Protein AF-A0A524LHN8-F1 (afdb_monomer_lite)

pLDDT: mean 92.14, std 11.68, range [37.38, 98.88]

Radius of gyration: 28.84 Å; chains: 1; bounding box: 60×38×80 Å

Foldseek 3Di:
DFFEEADADDPVVQQVVFDDPLFPDKDKDWDFAALDDPRFGFFKKAKDAPGVQLSVQLVVLFVCLCVPLVWPGKYKYAHHGIHGGGGTGMMIMTTHNDDVSNVVSNVSSVVSSVVGRGMWMWTDTVPGIDTDDPDDDPPDPPPDADDLPPFDWWKKKWKKKWKKFAALVLLVCQVVQVAPLGNQQVQLQVQLLVQLQCLCVVPVRDDNFPWPDWDWDWDGDRGMIMIMIMTIGGGSDHSHSSRLRSNVRSLVSSCVRRQVVQQDPVSDRPTTDMDDTDIPDIDTGHDD

Structure (mmCIF, N/CA/C/O backbone):
data_AF-A0A524LHN8-F1
#
_entry.id   AF-A0A524LHN8-F1
#
loop_
_atom_site.group_PDB
_atom_site.id
_atom_site.type_symbol
_atom_site.label_atom_id
_atom_site.label_alt_id
_atom_site.label_comp_id
_atom_site.label_asym_id
_atom_site.label_entity_id
_atom_site.label_seq_id
_atom_site.pdbx_PDB_ins_code
_atom_site.Cartn_x
_atom_site.Cartn_y
_atom_site.Cartn_z
_atom_site.occupancy
_atom_site.B_iso_or_equiv
_atom_site.auth_seq_id
_atom_site.auth_comp_id
_atom_site.auth_asym_id
_atom_site.auth_atom_id
_atom_site.pdbx_PDB_model_num
ATOM 1 N N . MET A 1 1 ? 20.452 5.612 -35.425 1.00 89.19 1 MET A N 1
ATOM 2 C CA . MET A 1 1 ? 20.415 7.061 -35.087 1.00 89.19 1 MET A CA 1
ATOM 3 C C . MET A 1 1 ? 19.478 7.251 -33.903 1.00 89.19 1 MET A C 1
ATOM 5 O O . MET A 1 1 ? 18.367 6.758 -34.002 1.00 89.19 1 MET A O 1
ATOM 9 N N . ILE A 1 2 ? 19.913 7.842 -32.785 1.00 97.06 2 ILE A N 1
ATOM 10 C CA . ILE A 1 2 ? 19.102 7.955 -31.554 1.00 97.06 2 ILE A CA 1
ATOM 11 C C . ILE A 1 2 ? 19.143 9.396 -31.058 1.00 97.06 2 ILE A C 1
ATOM 13 O O . ILE A 1 2 ? 20.219 9.867 -30.696 1.00 97.06 2 ILE A O 1
ATOM 17 N N . GLU A 1 3 ? 18.006 10.092 -31.081 1.00 95.44 3 GLU A N 1
ATOM 18 C CA . GLU A 1 3 ? 17.952 11.530 -30.793 1.00 95.44 3 GLU A CA 1
ATOM 19 C C . GLU A 1 3 ? 16.642 11.940 -30.097 1.00 95.44 3 GLU A C 1
ATOM 21 O O . GLU A 1 3 ? 15.575 11.365 -30.331 1.00 95.44 3 GLU A O 1
ATOM 26 N N . VAL A 1 4 ? 16.732 12.979 -29.266 1.00 95.06 4 VAL A N 1
ATOM 27 C CA . VAL A 1 4 ? 15.595 13.746 -28.744 1.00 95.06 4 VAL A CA 1
ATOM 28 C C . VAL A 1 4 ? 15.805 15.195 -29.181 1.00 95.06 4 VAL A C 1
ATOM 30 O O . VAL A 1 4 ? 16.873 15.751 -28.932 1.00 95.06 4 VAL A O 1
ATOM 33 N N . ILE A 1 5 ? 14.849 15.777 -29.908 1.00 95.69 5 ILE A N 1
ATOM 34 C CA . ILE A 1 5 ? 15.021 17.082 -30.576 1.00 95.69 5 ILE A CA 1
ATOM 35 C C . ILE A 1 5 ? 13.776 17.963 -30.447 1.00 95.69 5 ILE A C 1
ATOM 37 O O . ILE A 1 5 ? 12.666 17.459 -30.423 1.00 95.69 5 ILE A O 1
ATOM 41 N N . ALA A 1 6 ? 13.919 19.288 -30.452 1.00 91.44 6 ALA A N 1
ATOM 42 C CA . ALA A 1 6 ? 12.753 20.186 -30.480 1.00 91.44 6 ALA A CA 1
ATOM 43 C C . ALA A 1 6 ? 12.168 20.379 -31.901 1.00 91.44 6 ALA A C 1
ATOM 45 O O . ALA A 1 6 ? 10.962 20.552 -32.095 1.00 91.44 6 ALA A O 1
ATOM 46 N N . GLY A 1 7 ? 13.040 20.367 -32.916 1.00 91.38 7 GLY A N 1
ATOM 47 C CA . GLY A 1 7 ? 12.676 20.575 -34.321 1.00 91.38 7 GLY A CA 1
ATOM 48 C C . GLY A 1 7 ? 12.006 19.362 -34.967 1.00 91.38 7 GLY A C 1
ATOM 49 O O . GLY A 1 7 ? 11.946 18.286 -34.379 1.00 91.38 7 GLY A O 1
ATOM 50 N N . ASP A 1 8 ? 11.492 19.536 -36.184 1.00 93.12 8 ASP A N 1
ATOM 51 C CA . ASP A 1 8 ? 10.987 18.415 -36.984 1.00 93.12 8 ASP A CA 1
ATOM 52 C C . ASP A 1 8 ? 12.135 17.569 -37.566 1.00 93.12 8 ASP A C 1
ATOM 54 O O . ASP A 1 8 ? 13.293 17.996 -37.588 1.00 93.12 8 ASP A O 1
ATOM 58 N N . PHE A 1 9 ? 11.813 16.371 -38.050 1.00 95.06 9 PHE A N 1
ATOM 59 C CA . PHE A 1 9 ? 12.761 15.448 -38.671 1.00 95.06 9 PHE A CA 1
ATOM 60 C C . PHE A 1 9 ? 12.317 15.031 -40.078 1.00 95.06 9 PHE A C 1
ATOM 62 O O . PHE A 1 9 ? 11.132 14.910 -40.383 1.00 95.06 9 PHE A O 1
ATOM 69 N N . SER A 1 10 ? 13.292 14.743 -40.940 1.00 96.38 10 SER A N 1
ATOM 70 C CA . SER A 1 10 ? 13.047 14.177 -42.268 1.00 96.38 10 SER A CA 1
ATOM 71 C C . SER A 1 10 ? 12.918 12.656 -42.184 1.00 96.38 10 SER A C 1
ATOM 73 O O . SER A 1 10 ? 13.847 11.964 -41.762 1.00 96.38 10 SER A O 1
ATOM 75 N N . ILE A 1 11 ? 11.771 12.124 -42.612 1.00 96.56 11 ILE A N 1
ATOM 76 C CA . ILE A 1 11 ? 11.531 10.674 -42.676 1.00 96.56 11 ILE A CA 1
ATOM 77 C C . ILE A 1 11 ? 12.550 10.014 -43.616 1.00 96.56 11 ILE A C 1
ATOM 79 O O . ILE A 1 11 ? 13.141 8.992 -43.262 1.00 96.56 11 ILE A O 1
ATOM 83 N N . ASP A 1 12 ? 12.800 10.623 -44.776 1.00 96.50 12 ASP A N 1
ATOM 84 C CA . ASP A 1 12 ? 13.729 10.096 -45.777 1.00 96.50 12 ASP A CA 1
ATOM 85 C C . ASP A 1 12 ? 15.162 10.023 -45.241 1.00 96.50 12 ASP A C 1
ATOM 87 O O . ASP A 1 12 ? 15.841 9.013 -45.439 1.00 96.50 12 ASP A O 1
ATOM 91 N N . ASP A 1 13 ? 15.605 11.031 -44.483 1.00 96.38 13 ASP A N 1
ATOM 92 C CA . ASP A 1 13 ? 16.946 11.037 -43.888 1.00 96.38 13 ASP A CA 1
ATOM 93 C C . ASP A 1 13 ? 17.100 9.938 -42.834 1.00 96.38 13 ASP A C 1
ATOM 95 O O . ASP A 1 13 ? 18.138 9.272 -42.767 1.00 96.38 13 ASP A O 1
ATOM 99 N N . VAL A 1 14 ? 16.067 9.717 -42.016 1.00 97.12 14 VAL A N 1
ATOM 100 C CA . VAL A 1 14 ? 16.066 8.651 -41.004 1.00 97.12 14 VAL A CA 1
ATOM 101 C C . VAL A 1 14 ? 16.121 7.280 -41.673 1.00 97.12 14 VAL A C 1
ATOM 103 O O . VAL A 1 14 ? 16.904 6.418 -41.259 1.00 97.12 14 VAL A O 1
ATOM 106 N N . VAL A 1 15 ? 15.349 7.071 -42.741 1.00 96.69 15 VAL A N 1
ATOM 107 C CA . VAL A 1 15 ? 15.376 5.825 -43.519 1.00 96.69 15 VAL A CA 1
ATOM 108 C C . VAL A 1 15 ? 16.734 5.623 -44.181 1.00 96.69 15 VAL A C 1
ATOM 110 O O . VAL A 1 15 ? 17.294 4.528 -44.094 1.00 96.69 15 VAL A O 1
ATOM 113 N N . ALA A 1 16 ? 17.293 6.663 -44.802 1.00 96.56 16 ALA A N 1
ATOM 114 C CA . ALA A 1 16 ? 18.597 6.611 -45.452 1.00 96.56 16 ALA A CA 1
ATOM 115 C C . ALA A 1 16 ? 19.717 6.262 -44.461 1.00 96.56 16 ALA A C 1
ATOM 117 O O . ALA A 1 16 ? 20.552 5.410 -44.757 1.00 96.56 16 ALA A O 1
ATOM 118 N N . LYS A 1 17 ? 19.704 6.858 -43.260 1.00 95.69 17 LYS A N 1
ATOM 119 C CA . LYS A 1 17 ? 20.693 6.587 -42.201 1.00 95.69 17 LYS A CA 1
ATOM 120 C C . LYS A 1 17 ? 20.560 5.189 -41.595 1.00 95.69 17 LYS A C 1
ATOM 122 O O . LYS A 1 17 ? 21.570 4.601 -41.201 1.00 95.69 17 LYS A O 1
ATOM 127 N N . THR A 1 18 ? 19.338 4.661 -41.532 1.00 96.44 18 THR A N 1
ATOM 128 C CA . THR A 1 18 ? 19.063 3.312 -41.011 1.00 96.44 18 THR A CA 1
ATOM 129 C C . THR A 1 18 ? 19.464 2.233 -42.015 1.00 96.44 18 THR A C 1
ATOM 131 O O . THR A 1 18 ? 19.984 1.197 -41.624 1.00 96.44 18 THR A O 1
ATOM 134 N N . ARG A 1 19 ? 19.266 2.463 -43.318 1.00 96.94 19 ARG A N 1
ATOM 135 C CA . ARG A 1 19 ? 19.465 1.454 -44.367 1.00 96.94 19 ARG A CA 1
ATOM 136 C C . ARG A 1 19 ? 20.894 0.896 -44.405 1.00 96.94 19 ARG A C 1
ATOM 138 O O . ARG A 1 19 ? 21.866 1.648 -44.468 1.00 96.94 19 ARG A O 1
ATOM 145 N N . LYS A 1 20 ? 20.998 -0.436 -44.467 1.00 96.56 20 LYS A N 1
ATOM 146 C CA . LYS A 1 20 ? 22.232 -1.205 -44.705 1.00 96.56 20 LYS A CA 1
ATOM 147 C C . LYS A 1 20 ? 22.033 -2.202 -45.864 1.00 96.56 20 LYS A C 1
ATOM 149 O O . LYS A 1 20 ? 20.888 -2.599 -46.098 1.00 96.56 20 LYS A O 1
ATOM 154 N N . PRO A 1 21 ? 23.092 -2.592 -46.605 1.00 96.62 21 PRO A N 1
ATOM 155 C CA . PRO A 1 21 ? 22.992 -3.509 -47.751 1.00 96.62 21 PRO A CA 1
ATOM 156 C C . PRO A 1 21 ? 22.324 -4.864 -47.463 1.00 96.62 21 PRO A C 1
ATOM 158 O O . PRO A 1 21 ? 21.677 -5.430 -48.337 1.00 96.62 21 PRO A O 1
ATOM 161 N N . GLU A 1 22 ? 22.468 -5.376 -46.246 1.00 94.88 22 GLU A N 1
ATOM 162 C CA . GLU A 1 22 ? 21.959 -6.669 -45.779 1.00 94.88 22 GLU A CA 1
ATOM 163 C C . GLU A 1 22 ? 20.467 -6.660 -45.394 1.00 94.88 22 GLU A C 1
ATOM 165 O O . GLU A 1 22 ? 19.895 -7.709 -45.095 1.00 94.88 22 GLU A O 1
ATOM 170 N N . MET A 1 23 ? 19.815 -5.492 -45.396 1.00 97.31 23 MET A N 1
ATOM 171 C CA . MET A 1 23 ? 18.407 -5.361 -45.020 1.00 97.31 23 MET A CA 1
ATOM 172 C C . MET A 1 23 ? 17.478 -5.696 -46.191 1.00 97.31 23 MET A C 1
ATOM 174 O O . MET A 1 23 ? 17.493 -5.029 -47.225 1.00 97.31 23 MET A O 1
ATOM 178 N N . GLY A 1 24 ? 16.594 -6.674 -45.995 1.00 95.94 24 GLY A N 1
ATOM 179 C CA . GLY A 1 24 ? 15.493 -6.978 -46.913 1.00 95.94 24 GLY A CA 1
ATOM 180 C C . GLY A 1 24 ? 14.212 -6.195 -46.613 1.00 95.94 24 GLY A C 1
ATOM 181 O O . GLY A 1 24 ? 13.304 -6.168 -47.443 1.00 95.94 24 GLY A O 1
ATOM 182 N N . ALA A 1 25 ? 14.119 -5.551 -45.444 1.00 96.69 25 ALA A N 1
ATOM 183 C CA . ALA A 1 25 ? 12.986 -4.717 -45.058 1.00 96.69 25 ALA A CA 1
ATOM 184 C C . ALA A 1 25 ? 13.398 -3.599 -44.089 1.00 96.69 25 ALA A C 1
ATOM 186 O O . ALA A 1 25 ? 14.276 -3.781 -43.248 1.00 96.69 25 ALA A O 1
ATOM 187 N N . ILE A 1 26 ? 12.706 -2.460 -44.180 1.00 98.25 26 ILE A N 1
ATOM 188 C CA . ILE A 1 26 ? 12.687 -1.415 -43.152 1.00 98.25 26 ILE A CA 1
ATOM 189 C C . ILE A 1 26 ? 11.223 -1.150 -42.814 1.00 98.25 26 ILE A C 1
ATOM 191 O O . ILE A 1 26 ? 10.428 -0.864 -43.710 1.00 98.25 26 ILE A O 1
ATOM 195 N N . VAL A 1 27 ? 10.869 -1.255 -41.537 1.00 98.50 27 VAL A N 1
ATOM 196 C CA . VAL A 1 27 ? 9.538 -0.925 -41.021 1.00 98.50 27 VAL A CA 1
ATOM 197 C C . VAL A 1 27 ? 9.633 0.376 -40.242 1.00 98.50 27 VAL A C 1
ATOM 199 O O . VAL A 1 27 ? 10.546 0.556 -39.436 1.00 98.50 27 VAL A O 1
ATOM 202 N N . ILE A 1 28 ? 8.687 1.277 -40.496 1.00 98.38 28 ILE A N 1
ATOM 203 C CA . ILE A 1 28 ? 8.617 2.582 -39.845 1.00 98.38 28 ILE A CA 1
ATOM 204 C C . ILE A 1 28 ? 7.337 2.656 -39.025 1.00 98.38 28 ILE A C 1
ATOM 206 O O . ILE A 1 28 ? 6.246 2.409 -39.540 1.00 98.38 28 ILE A O 1
ATOM 210 N N . PHE A 1 29 ? 7.477 3.062 -37.769 1.00 98.31 29 PHE A N 1
ATOM 211 C CA . PHE A 1 29 ? 6.387 3.632 -36.995 1.00 98.31 29 PHE A CA 1
ATOM 212 C C . PHE A 1 29 ? 6.549 5.151 -36.975 1.00 98.31 29 PHE A C 1
ATOM 214 O O . PHE A 1 29 ? 7.615 5.655 -36.620 1.00 98.31 29 PHE A O 1
ATOM 221 N N . LEU A 1 30 ? 5.485 5.864 -37.342 1.00 97.75 30 LEU A N 1
ATOM 222 C CA . LEU A 1 30 ? 5.417 7.320 -37.312 1.00 97.75 30 LEU A CA 1
ATOM 223 C C . LEU A 1 30 ? 4.255 7.737 -36.408 1.00 97.75 30 LEU A C 1
ATOM 225 O O . LEU A 1 30 ? 3.095 7.457 -36.712 1.00 97.75 30 LEU A O 1
ATOM 229 N N . GLY A 1 31 ? 4.568 8.381 -35.287 1.00 95.81 31 GLY A N 1
ATOM 230 C CA . GLY A 1 31 ? 3.569 8.965 -34.398 1.00 95.81 31 GLY A CA 1
ATOM 231 C C . GLY A 1 31 ? 3.274 10.405 -34.798 1.00 95.81 31 GLY A C 1
ATOM 232 O O . GLY A 1 31 ? 4.209 11.180 -34.983 1.00 95.81 31 GLY A O 1
ATOM 233 N N . THR A 1 32 ? 1.998 10.774 -34.896 1.00 93.88 32 THR A N 1
ATOM 234 C CA . THR A 1 32 ? 1.550 12.133 -35.238 1.00 93.88 32 THR A CA 1
ATOM 235 C C . THR A 1 32 ? 0.516 12.650 -34.243 1.00 93.88 32 THR A C 1
ATOM 237 O O . THR A 1 32 ? -0.155 11.875 -33.551 1.00 93.88 32 THR A O 1
ATOM 240 N N . VAL A 1 33 ? 0.381 13.973 -34.157 1.00 90.19 33 VAL A N 1
ATOM 241 C CA . VAL A 1 33 ? -0.644 14.604 -33.320 1.00 90.19 33 VAL A CA 1
ATOM 242 C C . VAL A 1 33 ? -2.015 14.461 -33.978 1.00 90.19 33 VAL A C 1
ATOM 244 O O . VAL A 1 33 ? -2.214 14.870 -35.122 1.00 90.19 33 VAL A O 1
ATOM 247 N N . ARG A 1 34 ? -2.988 13.912 -33.246 1.00 86.31 34 ARG A N 1
ATOM 248 C CA . ARG A 1 34 ? -4.387 13.813 -33.692 1.00 86.31 34 ARG A CA 1
ATOM 249 C C . ARG A 1 34 ? -5.175 15.041 -33.244 1.00 86.31 34 ARG A C 1
ATOM 251 O O . ARG A 1 34 ? -4.915 15.582 -32.179 1.00 86.31 34 ARG A O 1
ATOM 258 N N . ASN A 1 35 ? -6.181 15.421 -34.028 1.00 82.56 35 ASN A N 1
ATOM 259 C CA . ASN A 1 35 ? -7.083 16.541 -33.730 1.00 82.56 35 ASN A CA 1
ATOM 260 C C . ASN A 1 35 ? -8.140 16.225 -32.655 1.00 82.56 35 ASN A C 1
ATOM 262 O O . ASN A 1 35 ? -8.899 17.105 -32.260 1.00 82.56 35 ASN A O 1
ATOM 266 N N . THR A 1 36 ? -8.231 14.968 -32.217 1.00 77.88 36 THR A N 1
ATOM 267 C CA . THR A 1 36 ? -9.205 14.508 -31.225 1.00 77.88 36 THR A CA 1
ATOM 268 C C . THR A 1 36 ? -8.557 13.554 -30.226 1.00 77.88 36 THR A C 1
ATOM 270 O O . THR A 1 36 ? -7.788 12.659 -30.591 1.00 77.88 36 THR A O 1
ATOM 273 N N . SER A 1 37 ? -8.892 13.738 -28.950 1.00 72.44 37 SER A N 1
ATOM 274 C CA . SER A 1 37 ? -8.490 12.872 -27.839 1.00 72.44 37 SER A CA 1
ATOM 275 C C . SER A 1 37 ? -9.632 12.815 -26.829 1.00 72.44 37 SER A C 1
ATOM 277 O O . SER A 1 37 ? -10.163 13.849 -26.441 1.00 72.44 37 SER A O 1
ATOM 279 N N . ARG A 1 38 ? -10.063 11.606 -26.444 1.00 65.69 38 ARG A N 1
ATOM 280 C CA . ARG A 1 38 ? -11.113 11.369 -25.427 1.00 65.69 38 ARG A CA 1
ATOM 281 C C . ARG A 1 38 ? -12.419 12.161 -25.623 1.00 65.69 38 ARG A C 1
ATOM 283 O O . ARG A 1 38 ? -13.077 12.529 -24.658 1.00 65.69 38 ARG A O 1
ATOM 290 N N . GLY A 1 39 ? -12.802 12.411 -26.876 1.00 70.00 39 GLY A N 1
ATOM 291 C CA . GLY A 1 39 ? -14.004 13.181 -27.220 1.00 70.00 39 GLY A CA 1
ATOM 292 C C . GLY A 1 39 ? -13.819 14.704 -27.235 1.00 70.00 39 GLY A C 1
ATOM 293 O O . GLY A 1 39 ? -14.752 15.400 -27.619 1.00 70.00 39 GLY A O 1
ATOM 294 N N . ASN A 1 40 ? -12.629 15.209 -26.899 1.00 74.06 40 ASN A N 1
ATOM 295 C CA . ASN A 1 40 ? -12.275 16.627 -26.957 1.00 74.06 40 ASN A CA 1
ATOM 296 C C . ASN A 1 40 ? -11.484 16.954 -28.230 1.00 74.06 40 ASN A C 1
ATOM 298 O O . ASN A 1 40 ? -10.731 16.118 -28.745 1.00 74.06 40 ASN A O 1
ATOM 302 N N . VAL A 1 41 ? -11.631 18.190 -28.710 1.00 80.81 41 VAL A N 1
ATOM 303 C CA . VAL A 1 41 ? -10.789 18.759 -29.767 1.00 80.81 41 VAL A CA 1
ATOM 304 C C . VAL A 1 41 ? -9.448 19.153 -29.150 1.00 80.81 41 VAL A C 1
ATOM 306 O O . VAL A 1 41 ? -9.407 19.905 -28.178 1.00 80.81 41 VAL A O 1
ATOM 309 N N . VAL A 1 42 ? -8.359 18.613 -29.696 1.00 81.38 42 VAL A N 1
ATOM 310 C CA . VAL A 1 42 ? -6.985 18.908 -29.260 1.00 81.38 42 VAL A CA 1
ATOM 311 C C . VAL A 1 42 ? -6.394 19.947 -30.200 1.00 81.38 42 VAL A C 1
ATOM 313 O O . VAL A 1 42 ? -6.418 19.753 -31.413 1.00 81.38 42 VAL A O 1
ATOM 316 N N . GLU A 1 43 ? -5.838 21.024 -29.649 1.00 83.50 43 GLU A N 1
ATOM 317 C CA . GLU A 1 43 ? -5.192 22.087 -30.430 1.00 83.50 43 GLU A CA 1
ATOM 318 C C . GLU A 1 43 ? -3.710 21.789 -30.684 1.00 83.50 43 GLU A C 1
ATOM 320 O O . GLU A 1 43 ? -3.191 22.012 -31.779 1.00 83.50 43 GLU A O 1
ATOM 325 N N . LYS A 1 44 ? -3.016 21.277 -29.663 1.00 85.44 44 LYS A N 1
ATOM 326 C CA . LYS A 1 44 ? -1.589 20.938 -29.700 1.00 85.44 44 LYS A CA 1
ATOM 327 C C . LYS A 1 44 ? -1.217 20.002 -28.554 1.00 85.44 44 LYS A C 1
ATOM 329 O O . LYS A 1 44 ? -1.949 19.877 -27.570 1.00 85.44 44 LYS A O 1
ATOM 334 N N . LEU A 1 45 ? -0.044 19.395 -28.679 1.00 89.38 45 LEU A N 1
ATOM 335 C CA . LEU A 1 45 ? 0.619 18.651 -27.613 1.00 89.38 45 LEU A CA 1
ATOM 336 C C . LEU A 1 45 ? 1.895 19.370 -27.195 1.00 89.38 45 LEU A C 1
ATOM 338 O O . LEU A 1 45 ? 2.555 19.986 -28.029 1.00 89.38 45 LEU A O 1
ATOM 342 N N . GLU A 1 46 ? 2.267 19.257 -25.929 1.00 90.69 46 GLU A N 1
ATOM 343 C CA . GLU A 1 46 ? 3.585 19.659 -25.443 1.00 90.69 46 GLU A CA 1
ATOM 344 C C . GLU A 1 46 ? 4.286 18.454 -24.829 1.00 90.69 46 GLU A C 1
ATOM 346 O O . GLU A 1 46 ? 3.684 17.702 -24.063 1.00 90.69 46 GLU A O 1
ATOM 351 N N . PHE A 1 47 ? 5.536 18.231 -25.229 1.00 90.06 47 PHE A N 1
ATOM 352 C CA . PHE A 1 47 ? 6.343 17.118 -24.750 1.00 90.06 47 PHE A CA 1
ATOM 353 C C . PHE A 1 47 ? 7.560 17.624 -23.985 1.00 90.06 47 PHE A C 1
ATOM 355 O O . PHE A 1 47 ? 8.364 18.382 -24.527 1.00 90.06 47 PHE A O 1
ATOM 362 N N . GLU A 1 48 ? 7.738 17.146 -22.762 1.00 87.19 48 GLU A N 1
ATOM 363 C CA . GLU A 1 48 ? 8.916 17.422 -21.939 1.00 87.19 48 GLU A CA 1
ATOM 364 C C . GLU A 1 48 ? 9.690 16.131 -21.690 1.00 87.19 48 GLU A C 1
ATOM 366 O O . GLU A 1 48 ? 9.095 15.064 -21.555 1.00 87.19 48 GLU A O 1
ATOM 371 N N . ALA A 1 49 ? 11.017 16.210 -21.635 1.00 85.56 49 ALA A N 1
ATOM 372 C CA . ALA A 1 49 ? 11.872 15.057 -21.386 1.00 85.56 49 ALA A CA 1
ATOM 373 C C . ALA A 1 49 ? 13.120 15.460 -20.595 1.00 85.56 49 ALA A C 1
ATOM 375 O O . ALA A 1 49 ? 13.616 16.578 -20.720 1.00 85.56 49 ALA A O 1
ATOM 376 N N . ASP A 1 50 ? 13.663 14.516 -19.827 1.00 83.62 50 ASP A N 1
ATOM 377 C CA . ASP A 1 50 ? 15.076 14.569 -19.446 1.00 83.62 50 ASP A CA 1
ATOM 378 C C . ASP A 1 50 ? 15.890 14.021 -20.623 1.00 83.62 50 ASP A C 1
ATOM 380 O O . ASP A 1 50 ? 15.934 12.807 -20.833 1.00 83.62 50 ASP A O 1
ATOM 384 N N . ASP A 1 51 ? 16.497 14.906 -21.418 1.00 81.19 51 ASP A N 1
ATOM 385 C CA . ASP A 1 51 ? 17.166 14.534 -22.671 1.00 81.19 51 ASP A CA 1
ATOM 386 C C . ASP A 1 51 ? 18.237 13.448 -22.475 1.00 81.19 51 ASP A C 1
ATOM 388 O O . ASP A 1 51 ? 18.329 12.505 -23.262 1.00 81.19 51 ASP A O 1
ATOM 392 N N . SER A 1 52 ? 19.029 13.537 -21.401 1.00 83.00 52 SER A N 1
ATOM 393 C CA . SER A 1 52 ? 20.120 12.593 -21.129 1.00 83.00 52 SER A CA 1
ATOM 394 C C . SER A 1 52 ? 19.580 11.201 -20.800 1.00 83.00 52 SER A C 1
ATOM 396 O O . SER A 1 52 ? 20.014 10.190 -21.369 1.00 83.00 52 SER A O 1
ATOM 398 N N . LEU A 1 53 ? 18.588 11.137 -19.908 1.00 82.19 53 LEU A N 1
ATOM 399 C CA . LEU A 1 53 ? 17.982 9.874 -19.502 1.00 82.19 53 LEU A CA 1
ATOM 400 C C . LEU A 1 53 ? 17.126 9.269 -20.623 1.00 82.19 53 LEU A C 1
ATOM 402 O O . LEU A 1 53 ? 17.147 8.050 -20.822 1.00 82.19 53 LEU A O 1
ATOM 406 N N . ALA A 1 54 ? 16.423 10.105 -21.389 1.00 86.81 54 ALA A N 1
ATOM 407 C CA . ALA A 1 54 ? 15.629 9.686 -22.532 1.00 86.81 54 ALA A CA 1
ATOM 408 C C . ALA A 1 54 ? 16.505 9.066 -23.626 1.00 86.81 54 ALA A C 1
ATOM 410 O O . ALA A 1 54 ? 16.267 7.922 -24.016 1.00 86.81 54 ALA A O 1
ATOM 411 N N . VAL A 1 55 ? 17.572 9.751 -24.053 1.00 93.44 55 VAL A N 1
ATOM 412 C CA . VAL A 1 55 ? 18.526 9.222 -25.044 1.00 93.44 55 VAL A CA 1
ATOM 413 C C . VAL A 1 55 ? 19.157 7.914 -24.556 1.00 93.44 55 VAL A C 1
ATOM 415 O O . VAL A 1 55 ? 19.211 6.937 -25.307 1.00 93.44 55 VAL A O 1
ATOM 418 N N . SER A 1 56 ? 19.566 7.843 -23.284 1.00 89.06 56 SER A N 1
ATOM 419 C CA . SER A 1 56 ? 20.118 6.619 -22.685 1.00 89.06 56 SER A CA 1
ATOM 420 C C . SER A 1 56 ? 19.137 5.439 -22.742 1.00 89.06 56 SER A C 1
ATOM 422 O O . SER A 1 56 ? 19.515 4.329 -23.126 1.00 89.06 56 SER A O 1
ATOM 424 N N . ASN A 1 57 ? 17.858 5.657 -22.425 1.00 91.94 57 ASN A N 1
ATOM 425 C CA . ASN A 1 57 ? 16.849 4.600 -22.498 1.00 91.94 57 ASN A CA 1
ATOM 426 C C . ASN A 1 57 ? 16.504 4.214 -23.944 1.00 91.94 57 ASN A C 1
ATOM 428 O O . ASN A 1 57 ? 16.333 3.028 -24.219 1.00 91.94 57 ASN A O 1
ATOM 432 N N . LEU A 1 58 ? 16.488 5.159 -24.887 1.00 96.69 58 LEU A N 1
ATOM 433 C CA . LEU A 1 58 ? 16.311 4.857 -26.313 1.00 96.69 58 LEU A CA 1
ATOM 434 C C . LEU A 1 58 ? 17.445 3.987 -26.872 1.00 96.69 58 LEU A C 1
ATOM 436 O O . LEU A 1 58 ? 17.190 3.069 -27.654 1.00 96.69 58 LEU A O 1
ATOM 440 N N . HIS A 1 59 ? 18.686 4.217 -26.433 1.00 97.50 59 HIS A N 1
ATOM 441 C CA . HIS A 1 59 ? 19.807 3.337 -26.763 1.00 97.50 59 HIS A CA 1
ATOM 442 C C . HIS A 1 59 ? 19.584 1.909 -26.259 1.00 97.50 59 HIS A C 1
ATOM 444 O O . HIS A 1 59 ? 19.737 0.969 -27.038 1.00 97.50 59 HIS A O 1
ATOM 450 N N . LYS A 1 60 ? 19.144 1.740 -25.004 1.00 95.56 60 LYS A N 1
ATOM 451 C CA . LYS A 1 60 ? 18.818 0.411 -24.455 1.00 95.56 60 LYS A CA 1
ATOM 452 C C . LYS A 1 60 ? 17.735 -0.285 -25.273 1.00 95.56 60 LYS A C 1
ATOM 454 O O . LYS A 1 60 ? 17.876 -1.459 -25.584 1.00 95.56 60 LYS A O 1
ATOM 459 N N . ILE A 1 61 ? 16.691 0.441 -25.675 1.00 97.50 61 ILE A N 1
ATOM 460 C CA . ILE A 1 61 ? 15.602 -0.109 -26.494 1.00 97.50 61 ILE A CA 1
ATOM 461 C C . ILE A 1 61 ? 16.121 -0.620 -27.840 1.00 97.50 61 ILE A C 1
ATOM 463 O O . ILE A 1 61 ? 15.765 -1.727 -28.245 1.00 97.50 61 ILE A O 1
ATOM 467 N N . ARG A 1 62 ? 16.973 0.156 -28.527 1.00 97.94 62 ARG A N 1
ATOM 468 C CA . ARG A 1 62 ? 17.630 -0.290 -29.766 1.00 97.94 62 ARG A CA 1
ATOM 469 C C . ARG A 1 62 ? 18.427 -1.568 -29.523 1.00 97.94 62 ARG A C 1
ATOM 471 O O . ARG A 1 62 ? 18.260 -2.531 -30.265 1.00 97.94 62 ARG A O 1
ATOM 478 N N . ASP A 1 63 ? 19.289 -1.565 -28.514 1.00 97.44 63 ASP A N 1
ATOM 479 C CA . ASP A 1 63 ? 20.220 -2.666 -28.266 1.00 97.44 63 ASP A CA 1
ATOM 480 C C . ASP A 1 63 ? 19.461 -3.954 -27.887 1.00 97.44 63 ASP A C 1
ATOM 482 O O . ASP A 1 63 ? 19.747 -5.030 -28.416 1.00 97.44 63 ASP A O 1
ATOM 486 N N . GLU A 1 64 ? 18.412 -3.837 -27.068 1.00 97.19 64 GLU A N 1
ATOM 487 C CA . GLU A 1 64 ? 17.486 -4.926 -26.742 1.00 97.19 64 GLU A CA 1
ATOM 488 C C . GLU A 1 64 ? 16.748 -5.447 -27.984 1.00 97.19 64 GLU A C 1
ATOM 490 O O . GLU A 1 64 ? 16.612 -6.659 -28.153 1.00 97.19 64 GLU A O 1
ATOM 495 N N . ALA A 1 65 ? 16.271 -4.563 -28.869 1.00 97.19 65 ALA A N 1
ATOM 496 C CA . ALA A 1 65 ? 15.575 -4.965 -30.090 1.00 97.19 65 ALA A CA 1
ATOM 497 C C . ALA A 1 65 ? 16.498 -5.759 -31.030 1.00 97.19 65 ALA A C 1
ATOM 499 O O . ALA A 1 65 ? 16.095 -6.808 -31.540 1.00 97.19 65 ALA A O 1
ATOM 500 N N . ILE A 1 66 ? 17.739 -5.291 -31.210 1.00 97.38 66 ILE A N 1
ATOM 501 C CA . ILE A 1 66 ? 18.783 -5.978 -31.986 1.00 97.38 66 ILE A CA 1
ATOM 502 C C . ILE A 1 66 ? 19.044 -7.363 -31.391 1.00 97.38 66 ILE A C 1
ATOM 504 O O . ILE A 1 66 ? 18.960 -8.365 -32.100 1.00 97.38 66 ILE A O 1
ATOM 508 N N . GLN A 1 67 ? 19.288 -7.438 -30.080 1.00 96.56 67 GLN A N 1
ATOM 509 C CA . GLN A 1 67 ? 19.593 -8.697 -29.403 1.00 96.56 67 GLN A CA 1
ATOM 510 C C . GLN A 1 67 ? 18.427 -9.694 -29.456 1.00 96.56 67 GLN A C 1
ATOM 512 O O . GLN A 1 67 ? 18.639 -10.892 -29.635 1.00 96.56 67 GLN A O 1
ATOM 517 N N . ARG A 1 68 ? 17.194 -9.213 -29.277 1.00 96.81 68 ARG A N 1
ATOM 518 C CA . ARG A 1 68 ? 16.012 -10.066 -29.109 1.00 96.81 68 ARG A CA 1
ATOM 519 C C . ARG A 1 68 ? 15.430 -10.562 -30.425 1.00 96.81 68 ARG A C 1
ATOM 521 O O . ARG A 1 68 ? 14.929 -11.682 -30.474 1.00 96.81 68 ARG A O 1
ATOM 528 N N . PHE A 1 69 ? 15.444 -9.726 -31.459 1.00 96.69 69 PHE A N 1
ATOM 529 C CA . PHE A 1 69 ? 14.763 -10.019 -32.723 1.00 96.69 69 PHE A CA 1
ATOM 530 C C . PHE A 1 69 ? 15.719 -10.187 -33.902 1.00 96.69 69 PHE A C 1
ATOM 532 O O . PHE A 1 69 ? 15.257 -10.495 -34.995 1.00 96.69 69 PHE A O 1
ATOM 539 N N . GLY A 1 70 ? 17.027 -9.988 -33.708 1.00 94.88 70 GLY A N 1
ATOM 540 C CA . GLY A 1 70 ? 18.007 -10.084 -34.790 1.00 94.88 70 GLY A CA 1
ATOM 541 C C . GLY A 1 70 ? 17.840 -8.992 -35.849 1.00 94.88 70 GLY A C 1
ATOM 542 O O . GLY A 1 70 ? 18.216 -9.193 -37.004 1.00 94.88 70 GLY A O 1
ATOM 543 N N . VAL A 1 71 ? 17.247 -7.849 -35.486 1.00 97.69 71 VAL A N 1
ATOM 544 C CA . VAL A 1 71 ? 17.171 -6.692 -36.387 1.00 97.69 71 VAL A CA 1
ATOM 545 C C . VAL A 1 71 ? 18.564 -6.095 -36.567 1.00 97.69 71 VAL A C 1
ATOM 547 O O . VAL A 1 71 ? 19.392 -6.130 -35.661 1.00 97.69 71 VAL A O 1
ATOM 550 N N . THR A 1 72 ? 18.832 -5.564 -37.753 1.00 97.44 72 THR A N 1
ATOM 551 C CA . THR A 1 72 ? 20.158 -5.076 -38.140 1.00 97.44 72 THR A CA 1
ATOM 552 C C . THR A 1 72 ? 20.448 -3.697 -37.550 1.00 97.44 72 THR A C 1
ATOM 554 O O . THR A 1 72 ? 21.568 -3.441 -37.119 1.00 97.44 72 THR A O 1
ATOM 557 N N . ASP A 1 73 ? 19.458 -2.801 -37.531 1.00 97.50 73 ASP A N 1
ATOM 558 C CA . ASP A 1 73 ? 19.595 -1.472 -36.927 1.00 97.50 73 ASP A CA 1
ATOM 559 C C . ASP A 1 73 ? 18.227 -0.925 -36.500 1.00 97.50 73 ASP A C 1
ATOM 561 O O . ASP A 1 73 ? 17.191 -1.271 -37.084 1.00 97.50 73 ASP A O 1
ATOM 565 N N . VAL A 1 74 ? 18.238 -0.039 -35.503 1.00 98.25 74 VAL A N 1
ATOM 566 C CA . VAL A 1 74 ? 17.063 0.722 -35.068 1.00 98.25 74 VAL A CA 1
ATOM 567 C C . VAL A 1 74 ? 17.442 2.189 -34.911 1.00 98.25 74 VAL A C 1
ATOM 569 O O . VAL A 1 74 ? 18.346 2.545 -34.148 1.00 98.25 74 VAL A O 1
ATOM 572 N N . SER A 1 75 ? 16.713 3.051 -35.614 1.00 98.50 75 SER A N 1
ATOM 573 C CA . SER A 1 75 ? 16.771 4.496 -35.424 1.00 98.50 75 SER A CA 1
ATOM 574 C C . SER A 1 75 ? 15.512 4.997 -34.739 1.00 98.50 75 SER A C 1
ATOM 576 O O . SER A 1 75 ? 14.411 4.605 -35.119 1.00 98.50 75 SER A O 1
ATOM 578 N N . ILE A 1 76 ? 15.682 5.868 -33.748 1.00 98.31 76 ILE A N 1
ATOM 579 C CA . ILE A 1 76 ? 14.595 6.456 -32.972 1.00 98.31 76 ILE A CA 1
ATOM 580 C C . ILE A 1 76 ? 14.855 7.949 -32.819 1.00 98.31 76 ILE A C 1
ATOM 582 O O . ILE A 1 76 ? 15.895 8.342 -32.295 1.00 98.31 76 ILE A O 1
ATOM 586 N N . ILE A 1 77 ? 13.905 8.767 -33.260 1.00 97.94 77 ILE A N 1
ATOM 587 C CA . ILE A 1 77 ? 13.897 10.204 -32.984 1.00 97.94 77 ILE A CA 1
ATOM 588 C C . ILE A 1 77 ? 12.570 10.544 -32.328 1.00 97.94 77 ILE A C 1
ATOM 590 O O . ILE A 1 77 ? 11.519 10.216 -32.881 1.00 97.94 77 ILE A O 1
ATOM 594 N N . HIS A 1 78 ? 12.617 11.199 -31.171 1.00 97.06 78 HIS A N 1
ATOM 595 C CA . HIS A 1 78 ? 11.434 11.734 -30.499 1.00 97.06 78 HIS A CA 1
ATOM 596 C C . HIS A 1 78 ? 11.520 13.257 -30.399 1.00 97.06 78 HIS A C 1
ATOM 598 O O . HIS A 1 78 ? 12.577 13.804 -30.087 1.00 97.06 78 HIS A O 1
ATOM 604 N N . ARG A 1 79 ? 10.405 13.947 -30.642 1.00 96.44 79 ARG A N 1
ATOM 605 C CA . ARG A 1 79 ? 10.322 15.402 -30.534 1.00 96.44 79 ARG A CA 1
ATOM 606 C C . ARG A 1 79 ? 9.926 15.872 -29.137 1.00 96.44 79 ARG A C 1
ATOM 608 O O . ARG A 1 79 ? 9.112 15.230 -28.479 1.00 96.44 79 ARG A O 1
ATOM 615 N N . THR A 1 80 ? 10.475 16.997 -28.704 1.00 93.81 80 THR A N 1
ATOM 616 C CA . THR A 1 80 ? 10.096 17.721 -27.481 1.00 93.81 80 THR A CA 1
ATOM 617 C C . THR A 1 80 ? 9.579 19.119 -27.819 1.00 93.81 80 THR A C 1
ATOM 619 O O . THR A 1 80 ? 9.684 19.588 -28.953 1.00 93.81 80 THR A O 1
ATOM 622 N N . GLY A 1 81 ? 8.978 19.789 -26.840 1.00 92.31 81 GLY A N 1
ATOM 623 C CA . GLY A 1 81 ? 8.319 21.077 -27.007 1.00 92.31 81 GLY A CA 1
ATOM 624 C C . GLY A 1 81 ? 6.914 20.959 -27.596 1.00 92.31 81 GLY A C 1
ATOM 625 O O . GLY A 1 81 ? 6.277 19.904 -27.554 1.00 92.31 81 GLY A O 1
ATOM 626 N N . LYS A 1 82 ? 6.412 22.080 -28.119 1.00 91.94 82 LYS A N 1
ATOM 627 C CA . LYS A 1 82 ? 5.046 22.207 -28.643 1.00 91.94 82 LYS A CA 1
ATOM 628 C C . LYS A 1 82 ? 4.952 21.665 -30.065 1.00 91.94 82 LYS A C 1
ATOM 630 O O . LYS A 1 82 ? 5.715 22.071 -30.939 1.00 91.94 82 LYS A O 1
ATOM 635 N N . ILE A 1 83 ? 3.983 20.785 -30.293 1.00 93.56 83 ILE A N 1
ATOM 636 C CA . ILE A 1 83 ? 3.751 20.097 -31.563 1.00 93.56 83 ILE A CA 1
ATOM 637 C C . ILE A 1 83 ? 2.278 20.244 -31.947 1.00 93.56 83 ILE A C 1
ATOM 639 O O . ILE A 1 83 ? 1.379 19.897 -31.177 1.00 93.56 83 ILE A O 1
ATOM 643 N N . GLU A 1 84 ? 2.030 20.768 -33.144 1.00 92.25 84 GLU A N 1
ATOM 644 C CA . GLU A 1 84 ? 0.679 21.042 -33.642 1.00 92.25 84 GLU A CA 1
ATOM 645 C C . GLU A 1 84 ? 0.010 19.792 -34.225 1.00 92.25 84 GLU A C 1
ATOM 647 O O . GLU A 1 84 ? 0.669 18.829 -34.626 1.00 92.25 84 GLU A O 1
ATOM 652 N N . VAL A 1 85 ? -1.322 19.822 -34.311 1.00 91.31 85 VAL A N 1
ATOM 653 C CA . VAL A 1 85 ? -2.125 18.785 -34.973 1.00 91.31 85 VAL A CA 1
ATOM 654 C C . VAL A 1 85 ? -1.597 18.476 -36.377 1.00 91.31 85 VAL A C 1
ATOM 656 O O . VAL A 1 85 ? -1.345 19.370 -37.179 1.00 91.31 85 VAL A O 1
ATOM 659 N N . GLY A 1 86 ? -1.455 17.186 -36.685 1.00 90.50 86 GLY A N 1
ATOM 660 C CA . GLY A 1 86 ? -0.946 16.697 -37.966 1.00 90.50 86 GLY A CA 1
ATOM 661 C C . GLY A 1 86 ? 0.579 16.631 -38.068 1.00 90.50 86 GLY A C 1
ATOM 662 O O . GLY A 1 86 ? 1.078 15.972 -38.978 1.00 90.50 86 GLY A O 1
ATOM 663 N N . GLN A 1 87 ? 1.328 17.237 -37.142 1.00 94.06 87 GLN A N 1
ATOM 664 C CA . GLN A 1 87 ? 2.789 17.154 -37.145 1.00 94.06 87 GLN A CA 1
ATOM 665 C C . GLN A 1 87 ? 3.296 15.834 -36.550 1.00 94.06 87 GLN A C 1
ATOM 667 O O . GLN A 1 87 ? 2.622 15.172 -35.751 1.00 94.06 87 GLN A O 1
ATOM 672 N N . ASN A 1 88 ? 4.520 15.468 -36.932 1.00 96.12 88 ASN A N 1
ATOM 673 C CA . ASN A 1 88 ? 5.204 14.281 -36.434 1.00 96.12 88 ASN A CA 1
ATOM 674 C C . ASN A 1 88 ? 5.669 14.485 -34.990 1.00 96.12 88 ASN A C 1
ATOM 676 O O . ASN A 1 88 ? 6.097 15.576 -34.628 1.00 96.12 88 ASN A O 1
ATOM 680 N N . ILE A 1 89 ? 5.609 13.428 -34.185 1.00 95.75 89 ILE A N 1
ATOM 681 C CA . ILE A 1 89 ? 6.070 13.382 -32.791 1.00 95.75 89 ILE A CA 1
ATOM 682 C C . ILE A 1 89 ? 7.303 12.492 -32.694 1.00 95.75 89 ILE A C 1
ATOM 684 O O . ILE A 1 89 ? 8.310 12.860 -32.103 1.00 95.75 89 ILE A O 1
ATOM 688 N N . VAL A 1 90 ? 7.220 11.295 -33.267 1.00 97.38 90 VAL A N 1
ATOM 689 C CA . VAL A 1 90 ? 8.239 10.261 -33.107 1.00 97.38 90 VAL A CA 1
ATOM 690 C C . VAL A 1 90 ? 8.339 9.440 -34.377 1.00 97.38 90 VAL A C 1
ATOM 692 O O . VAL A 1 90 ? 7.322 9.127 -35.001 1.00 97.38 90 VAL A O 1
ATOM 695 N N . ILE A 1 91 ? 9.559 9.064 -34.737 1.00 98.38 91 ILE A N 1
ATOM 696 C CA . ILE A 1 91 ? 9.835 8.077 -35.774 1.00 98.38 91 ILE A CA 1
ATOM 697 C C . ILE A 1 91 ? 10.700 6.963 -35.202 1.00 98.38 91 ILE A C 1
ATOM 699 O O . ILE A 1 91 ? 11.705 7.213 -34.538 1.00 98.38 91 ILE A O 1
ATOM 703 N N . ILE A 1 92 ? 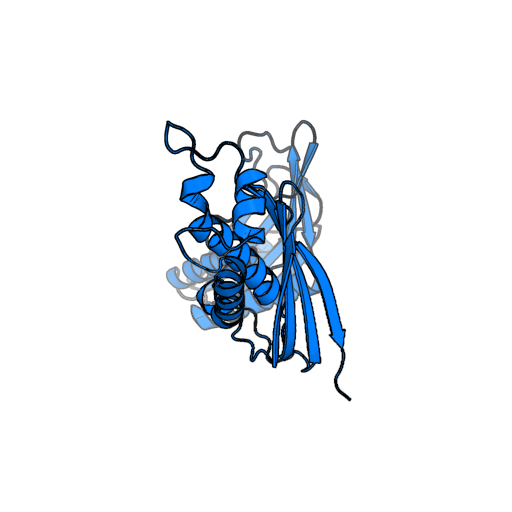10.304 5.726 -35.486 1.00 98.56 92 ILE A N 1
ATOM 704 C CA . ILE A 1 92 ? 11.088 4.525 -35.210 1.00 98.56 92 ILE A CA 1
ATOM 705 C C . ILE A 1 92 ? 11.249 3.781 -36.528 1.00 98.56 92 ILE A C 1
ATOM 707 O O . ILE A 1 92 ? 10.268 3.274 -37.068 1.00 98.56 92 ILE A O 1
ATOM 711 N N . ALA A 1 93 ? 12.475 3.702 -37.036 1.00 98.56 93 ALA A N 1
ATOM 712 C CA . ALA A 1 93 ? 12.815 2.940 -38.231 1.00 98.56 93 ALA A CA 1
ATOM 713 C C . ALA A 1 93 ? 13.631 1.707 -37.836 1.00 98.56 93 ALA A C 1
ATOM 715 O O . ALA A 1 93 ? 14.711 1.833 -37.261 1.00 98.56 93 ALA A O 1
ATOM 716 N N . VAL A 1 94 ? 13.116 0.519 -38.150 1.00 98.62 94 VAL A N 1
ATOM 717 C CA . VAL A 1 94 ? 13.756 -0.767 -37.845 1.00 98.62 94 VAL A CA 1
ATOM 718 C C . VAL A 1 94 ? 14.075 -1.488 -39.137 1.00 98.62 94 VAL A C 1
ATOM 720 O O . VAL A 1 94 ? 13.169 -1.810 -39.906 1.00 98.62 94 VAL A O 1
ATOM 723 N N . GLY A 1 95 ? 15.357 -1.751 -39.369 1.00 98.38 95 GLY A N 1
ATOM 724 C CA . GLY A 1 95 ? 15.826 -2.495 -40.531 1.00 98.38 95 GLY A CA 1
ATOM 725 C C . GLY A 1 95 ? 16.233 -3.920 -40.175 1.00 98.38 95 GLY A C 1
ATOM 726 O O . GLY A 1 95 ? 16.889 -4.138 -39.159 1.00 98.38 95 GLY A O 1
ATOM 727 N N . ALA A 1 96 ? 15.865 -4.890 -41.009 1.00 98.31 96 ALA A N 1
ATOM 728 C CA . ALA A 1 96 ? 16.232 -6.295 -40.828 1.00 98.31 96 ALA A CA 1
ATOM 729 C C . ALA A 1 96 ? 16.345 -7.035 -42.169 1.00 98.31 96 ALA A C 1
ATOM 731 O O . ALA A 1 96 ? 15.835 -6.578 -43.197 1.00 98.31 96 ALA A O 1
ATOM 732 N N . ALA A 1 97 ? 16.984 -8.208 -42.160 1.00 97.81 97 ALA A N 1
ATOM 733 C CA . ALA A 1 97 ? 17.083 -9.084 -43.333 1.00 97.81 97 ALA A CA 1
ATOM 734 C C . ALA A 1 97 ? 15.702 -9.556 -43.832 1.00 97.81 97 ALA A C 1
ATOM 736 O O . ALA A 1 97 ? 15.477 -9.706 -45.034 1.00 97.81 97 ALA A O 1
ATOM 737 N N . HIS A 1 98 ? 14.754 -9.742 -42.914 1.00 97.38 98 HIS A N 1
ATOM 738 C CA . HIS A 1 98 ? 13.414 -10.241 -43.192 1.00 97.38 98 HIS A CA 1
ATOM 739 C C . HIS A 1 98 ? 12.348 -9.367 -42.511 1.00 97.38 98 HIS A C 1
ATOM 741 O O . HIS A 1 98 ? 12.589 -8.678 -41.520 1.00 97.38 98 HIS A O 1
ATOM 747 N N . ARG A 1 99 ? 11.150 -9.335 -43.108 1.00 97.00 99 ARG A N 1
ATOM 748 C CA . ARG A 1 99 ? 10.076 -8.412 -42.703 1.00 97.00 99 ARG A CA 1
ATOM 749 C C . ARG A 1 99 ? 9.501 -8.704 -41.316 1.00 97.00 99 ARG A C 1
ATOM 751 O O . ARG A 1 99 ? 9.048 -7.776 -40.659 1.00 97.00 99 ARG A O 1
ATOM 758 N N . ASP A 1 100 ? 9.482 -9.966 -40.891 1.00 97.38 100 ASP A N 1
ATOM 759 C CA . ASP A 1 100 ? 8.840 -10.380 -39.638 1.00 97.38 100 ASP A CA 1
ATOM 760 C C . ASP A 1 100 ? 9.594 -9.817 -38.423 1.00 97.38 100 ASP A C 1
ATOM 762 O O . ASP A 1 100 ? 9.006 -9.212 -37.529 1.00 97.38 100 ASP A O 1
ATOM 766 N N . GLU A 1 101 ? 10.917 -9.904 -38.461 1.00 98.06 101 GLU A N 1
ATOM 767 C CA . GLU A 1 101 ? 11.859 -9.340 -37.503 1.00 98.06 101 GLU A CA 1
ATOM 768 C C . GLU A 1 101 ? 11.744 -7.816 -37.471 1.00 98.06 101 GLU A C 1
ATOM 770 O O . GLU A 1 101 ? 11.656 -7.233 -36.391 1.00 98.06 101 GLU A O 1
ATOM 775 N N . ALA A 1 102 ? 11.659 -7.167 -38.640 1.00 98.00 102 ALA A N 1
ATOM 776 C CA . ALA A 1 102 ? 11.478 -5.719 -38.718 1.00 98.00 102 ALA A CA 1
ATOM 777 C C . ALA A 1 102 ? 10.161 -5.262 -38.059 1.00 98.00 102 ALA A C 1
ATOM 779 O O . ALA A 1 102 ? 10.164 -4.306 -37.283 1.00 98.00 102 ALA A O 1
ATOM 780 N N . PHE A 1 103 ? 9.044 -5.965 -38.296 1.00 98.50 103 PHE A N 1
ATOM 781 C CA . PHE A 1 103 ? 7.766 -5.666 -37.637 1.00 98.50 103 PHE A CA 1
ATOM 782 C C . PHE A 1 103 ? 7.824 -5.901 -36.125 1.00 98.50 103 PHE A C 1
ATOM 784 O O . PHE A 1 103 ? 7.386 -5.041 -35.357 1.00 98.50 103 PHE A O 1
ATOM 791 N N . LYS A 1 104 ? 8.384 -7.034 -35.686 1.00 97.81 104 LYS A N 1
ATOM 792 C CA . LYS A 1 104 ? 8.523 -7.372 -34.262 1.00 97.81 104 LYS A CA 1
ATOM 793 C C . LYS A 1 104 ? 9.399 -6.363 -33.525 1.00 97.81 104 LYS A C 1
ATOM 795 O O . LYS A 1 104 ? 8.995 -5.868 -32.475 1.00 97.81 104 LYS A O 1
ATOM 800 N N . GLY A 1 105 ? 10.549 -6.009 -34.097 1.00 98.00 105 GLY A N 1
ATOM 801 C CA . GLY A 1 105 ? 11.450 -5.004 -33.540 1.00 98.00 105 GLY A CA 1
ATOM 802 C C . GLY A 1 105 ? 10.817 -3.614 -33.495 1.00 98.00 105 GLY A C 1
ATOM 803 O O . GLY A 1 105 ? 10.922 -2.933 -32.479 1.00 98.00 105 GLY A O 1
ATOM 804 N N . CYS A 1 106 ? 10.097 -3.208 -34.549 1.00 98.25 106 CYS A N 1
ATOM 805 C CA . CYS A 1 106 ? 9.419 -1.910 -34.589 1.00 98.25 106 CYS A CA 1
ATOM 806 C C . CYS A 1 106 ? 8.309 -1.819 -33.537 1.00 98.25 106 CYS A C 1
ATOM 808 O O . CYS A 1 106 ? 8.256 -0.842 -32.788 1.00 98.25 106 CYS A O 1
ATOM 810 N N . ARG A 1 107 ? 7.478 -2.867 -33.409 1.00 97.50 107 ARG A N 1
ATOM 811 C CA . ARG A 1 107 ? 6.448 -2.937 -32.364 1.00 97.50 107 ARG A CA 1
ATOM 812 C C . ARG A 1 107 ? 7.073 -2.907 -30.972 1.00 97.50 107 ARG A C 1
ATOM 814 O O . ARG A 1 107 ? 6.631 -2.135 -30.133 1.00 97.50 107 ARG A O 1
ATOM 821 N N . TYR A 1 108 ? 8.114 -3.702 -30.735 1.00 97.56 108 TYR A N 1
ATOM 822 C CA . TYR A 1 108 ? 8.813 -3.715 -29.452 1.00 97.56 108 TYR A CA 1
ATOM 823 C C . TYR A 1 108 ? 9.357 -2.335 -29.073 1.00 97.56 108 TYR A C 1
ATOM 825 O O . TYR A 1 108 ? 9.164 -1.886 -27.946 1.00 97.56 108 TYR A O 1
ATOM 833 N N . ALA A 1 109 ? 10.005 -1.653 -30.019 1.00 97.62 109 ALA A N 1
ATOM 834 C CA . ALA A 1 109 ? 10.619 -0.360 -29.766 1.00 97.62 109 ALA A CA 1
ATOM 835 C C . ALA A 1 109 ? 9.592 0.718 -29.389 1.00 97.62 109 ALA A C 1
ATOM 837 O O . ALA A 1 109 ? 9.848 1.476 -28.456 1.00 97.62 109 ALA A O 1
ATOM 838 N N . ILE A 1 110 ? 8.426 0.776 -30.052 1.00 96.69 110 ILE A N 1
ATOM 839 C CA . ILE A 1 110 ? 7.392 1.759 -29.689 1.00 96.69 110 ILE A CA 1
ATOM 840 C C . ILE A 1 110 ? 6.761 1.465 -28.325 1.00 96.69 110 ILE A C 1
ATOM 842 O O . ILE A 1 110 ? 6.527 2.403 -27.564 1.00 96.69 110 ILE A O 1
ATOM 846 N N . GLU A 1 111 ? 6.518 0.195 -27.987 1.00 92.00 111 GLU A N 1
ATOM 847 C CA . GLU A 1 111 ? 5.973 -0.148 -26.667 1.00 92.00 111 GLU A CA 1
ATOM 848 C C . GLU A 1 111 ? 6.976 0.188 -25.559 1.00 92.00 111 GLU A C 1
ATOM 850 O O . GLU A 1 111 ? 6.663 0.948 -24.644 1.00 92.00 111 GLU A O 1
ATOM 855 N N . ARG A 1 112 ? 8.235 -0.246 -25.694 1.00 91.94 112 ARG A N 1
ATOM 856 C CA . ARG A 1 112 ? 9.270 0.044 -24.689 1.00 91.94 112 ARG A CA 1
ATOM 857 C C . ARG A 1 112 ? 9.559 1.535 -24.543 1.00 91.94 112 ARG A C 1
ATOM 859 O O . ARG A 1 112 ? 9.878 1.976 -23.435 1.00 91.94 112 ARG A O 1
ATOM 866 N N . LEU A 1 113 ? 9.456 2.308 -25.632 1.00 94.00 113 LEU A N 1
ATOM 867 C CA . LEU A 1 113 ? 9.603 3.763 -25.588 1.00 94.00 113 LEU A CA 1
ATOM 868 C C . LEU A 1 113 ? 8.561 4.360 -24.648 1.00 94.00 113 LEU A C 1
ATOM 870 O O . LEU A 1 113 ? 8.928 5.066 -23.712 1.00 94.00 113 LEU A O 1
ATOM 874 N N . LYS A 1 114 ? 7.286 4.012 -24.854 1.00 89.06 114 LYS A N 1
ATOM 875 C CA . LYS A 1 114 ? 6.174 4.475 -24.013 1.00 89.06 114 LYS A CA 1
ATOM 876 C C . LYS A 1 114 ? 6.292 4.013 -22.561 1.00 89.06 114 LYS A C 1
ATOM 878 O O . LYS A 1 114 ? 5.841 4.719 -21.669 1.00 89.06 114 LYS A O 1
ATOM 883 N N . GLU A 1 115 ? 6.880 2.843 -22.325 1.00 81.75 115 GLU A N 1
ATOM 884 C CA . GLU A 1 115 ? 7.006 2.265 -20.984 1.00 81.75 115 GLU A CA 1
ATOM 885 C C . GLU A 1 115 ? 8.161 2.841 -20.159 1.00 81.75 115 GLU A C 1
ATOM 887 O O . GLU A 1 115 ? 8.066 2.901 -18.934 1.00 81.75 115 GLU A O 1
ATOM 892 N N . THR A 1 116 ? 9.290 3.186 -20.787 1.00 84.69 116 THR A N 1
ATOM 893 C CA . THR A 1 116 ? 10.540 3.420 -20.033 1.00 84.69 116 THR A CA 1
ATOM 894 C C . THR A 1 116 ? 11.294 4.685 -20.355 1.00 84.69 116 THR A C 1
ATOM 896 O O . THR A 1 116 ? 12.247 5.009 -19.644 1.00 84.69 116 THR A O 1
ATOM 899 N N . VAL A 1 117 ? 10.909 5.417 -21.392 1.00 87.81 117 VAL A N 1
ATOM 900 C CA . VAL A 1 117 ? 11.573 6.676 -21.720 1.00 87.81 117 VAL A CA 1
ATOM 901 C C . VAL A 1 117 ? 10.822 7.792 -20.986 1.00 87.81 117 VAL A C 1
ATOM 903 O O . VAL A 1 117 ? 9.612 7.911 -21.170 1.00 87.81 117 VAL A O 1
ATOM 906 N N . PRO A 1 118 ? 11.490 8.581 -20.124 1.00 84.12 118 PRO A N 1
ATOM 907 C CA . PRO A 1 118 ? 10.851 9.625 -19.322 1.00 84.12 118 PRO A CA 1
ATOM 908 C C . PRO A 1 118 ? 10.506 10.840 -20.194 1.00 84.12 118 PRO A C 1
ATOM 910 O O . PRO A 1 118 ? 11.227 11.835 -20.208 1.00 84.12 118 PRO A O 1
ATOM 913 N N . ILE A 1 119 ? 9.424 10.716 -20.962 1.00 86.56 119 ILE A N 1
ATOM 914 C CA . ILE A 1 119 ? 8.858 11.778 -21.791 1.00 86.56 119 ILE A CA 1
ATOM 915 C C . ILE A 1 119 ? 7.414 11.995 -21.346 1.00 86.56 119 ILE A C 1
ATOM 917 O O . ILE A 1 119 ? 6.585 11.087 -21.430 1.00 86.56 119 ILE A O 1
ATOM 921 N N . TRP A 1 120 ? 7.114 13.198 -20.878 1.00 86.00 120 TRP A N 1
ATOM 922 C CA . TRP A 1 120 ? 5.791 13.600 -20.416 1.00 86.00 120 TRP A CA 1
ATOM 923 C C . TRP A 1 120 ? 5.049 14.334 -21.526 1.00 86.00 120 TRP A C 1
ATOM 925 O O . TRP A 1 120 ? 5.653 15.089 -22.282 1.00 86.00 120 TRP A O 1
ATOM 935 N N . LYS A 1 121 ? 3.737 14.103 -21.628 1.00 87.12 121 LYS A N 1
ATOM 936 C CA . LYS A 1 121 ? 2.866 14.699 -22.645 1.00 87.12 121 LYS A CA 1
ATOM 937 C C . LYS A 1 121 ? 1.783 15.533 -21.973 1.00 87.12 121 LYS A C 1
ATOM 939 O O . LYS A 1 121 ? 1.031 15.000 -21.164 1.00 87.12 121 LYS A O 1
ATOM 944 N N . GLU A 1 122 ? 1.634 16.784 -22.373 1.00 85.69 122 GLU A N 1
ATOM 945 C CA . GLU A 1 122 ? 0.504 17.641 -22.014 1.00 85.69 122 GLU A CA 1
ATOM 946 C C . GLU A 1 122 ? -0.415 17.840 -23.230 1.00 85.69 122 GLU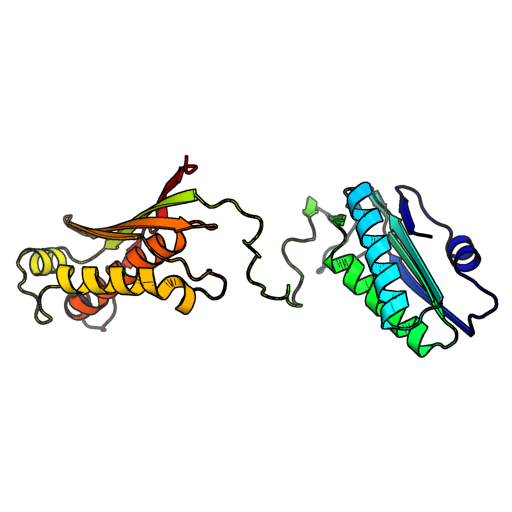 A C 1
ATOM 948 O O . GLU A 1 122 ? 0.053 18.100 -24.342 1.00 85.69 122 GLU A O 1
ATOM 953 N N . GLU A 1 123 ? -1.728 17.681 -23.038 1.00 84.81 123 GLU A N 1
ATOM 954 C CA . GLU A 1 123 ? -2.755 17.955 -24.051 1.00 84.81 123 GLU A CA 1
ATOM 955 C C . GLU A 1 123 ? -3.384 19.326 -23.802 1.00 84.81 123 GLU A C 1
ATOM 957 O O . GLU A 1 123 ? -3.890 19.593 -22.713 1.00 84.81 123 GLU A O 1
ATOM 962 N N . TYR A 1 124 ? -3.394 20.176 -24.832 1.00 80.62 124 TYR A N 1
ATOM 963 C CA . TYR A 1 124 ? -4.121 21.444 -24.831 1.00 80.62 124 TYR A CA 1
ATOM 964 C C . TYR A 1 124 ? -5.447 21.267 -25.577 1.00 80.62 124 TYR A C 1
ATOM 966 O O . TYR A 1 124 ? -5.457 20.904 -26.759 1.00 80.62 124 TYR A O 1
ATOM 974 N N . VAL A 1 125 ? -6.555 21.519 -24.882 1.00 81.38 125 VAL A N 1
ATOM 975 C CA . VAL A 1 125 ? -7.930 21.399 -25.384 1.00 81.38 125 VAL A CA 1
ATOM 976 C C . VAL A 1 125 ? -8.676 22.724 -25.223 1.00 81.38 125 VAL A C 1
ATOM 978 O O . VAL A 1 125 ? -8.264 23.602 -24.463 1.00 81.38 125 VAL A O 1
ATOM 981 N N . GLU A 1 126 ? -9.803 22.873 -25.914 1.00 68.12 126 GLU A N 1
ATOM 982 C CA . GLU A 1 126 ? -10.660 24.050 -25.758 1.00 68.12 126 GLU A CA 1
ATOM 983 C C . GLU A 1 126 ? -11.138 24.165 -24.293 1.00 68.12 126 GLU A C 1
ATOM 985 O O . GLU A 1 126 ? -11.895 23.329 -23.799 1.00 68.12 126 GLU A O 1
ATOM 990 N N . GLY A 1 127 ? -10.646 25.182 -23.573 1.00 66.06 127 GLY A N 1
ATOM 991 C CA . GLY A 1 127 ? -10.957 25.417 -22.156 1.00 66.06 127 GLY A CA 1
ATOM 992 C C . GLY A 1 127 ? -9.863 25.045 -21.143 1.00 66.06 127 GLY A C 1
ATOM 993 O O . GLY A 1 127 ? -10.083 25.260 -19.951 1.00 66.06 127 GLY A O 1
ATOM 994 N N . GLY A 1 128 ? -8.689 24.547 -21.564 1.00 75.00 128 GLY A N 1
ATOM 995 C CA . GLY A 1 128 ? -7.545 24.330 -20.661 1.00 75.00 128 GLY A CA 1
ATOM 996 C C . GLY A 1 128 ? -6.469 23.369 -21.181 1.00 75.00 128 GLY A C 1
ATOM 997 O O . GLY A 1 128 ? -6.502 22.927 -22.325 1.00 75.00 128 GLY A O 1
ATOM 998 N N . SER A 1 129 ? -5.506 23.021 -20.326 1.00 71.81 129 SER A N 1
ATOM 999 C CA . SER A 1 129 ? -4.532 21.950 -20.579 1.00 71.81 129 SER A CA 1
ATOM 1000 C C . SER A 1 129 ? -4.559 20.915 -19.457 1.00 71.81 129 SER A C 1
ATOM 1002 O O . SER A 1 129 ? -4.938 21.220 -18.322 1.00 71.81 129 SER A O 1
ATOM 1004 N N . TYR A 1 130 ? -4.202 19.673 -19.772 1.00 73.38 130 TYR A N 1
ATOM 1005 C CA . TYR A 1 130 ? -3.989 18.634 -18.769 1.00 73.38 130 TYR A CA 1
ATOM 1006 C C . TYR A 1 130 ? -2.835 17.714 -19.162 1.00 73.38 130 TYR A C 1
ATOM 1008 O O . TYR A 1 130 ? -2.651 17.358 -20.329 1.00 73.38 130 TYR A O 1
ATOM 1016 N N . TRP A 1 131 ? -2.075 17.279 -18.159 1.00 68.69 131 TRP A N 1
ATOM 1017 C CA . TRP A 1 131 ? -1.029 16.282 -18.339 1.00 68.69 131 TRP A CA 1
ATOM 1018 C C . TRP A 1 131 ? -1.647 14.922 -18.635 1.00 68.69 131 TRP A C 1
ATOM 1020 O O . TRP A 1 131 ? -2.462 14.381 -17.884 1.00 68.69 131 TRP A O 1
ATOM 1030 N N . VAL A 1 132 ? -1.255 14.350 -19.763 1.00 60.94 132 VAL A N 1
ATOM 1031 C CA . VAL A 1 132 ? -1.715 13.044 -20.208 1.00 60.94 132 VAL A CA 1
ATOM 1032 C C . VAL A 1 132 ? -0.690 12.023 -19.764 1.00 60.94 132 VAL A C 1
ATOM 1034 O O . VAL A 1 132 ? 0.356 11.834 -20.380 1.00 60.94 132 VAL A O 1
ATOM 1037 N N . GLY A 1 133 ? -1.020 11.369 -18.662 1.00 50.06 133 GLY A N 1
ATOM 1038 C CA . GLY A 1 133 ? -0.166 10.375 -18.021 1.00 50.06 133 GLY A CA 1
ATOM 1039 C C . GLY A 1 133 ? -0.745 9.848 -16.711 1.00 50.06 133 GLY A C 1
ATOM 1040 O O . GLY A 1 133 ? -0.378 8.757 -16.294 1.00 50.06 133 GLY A O 1
ATOM 1041 N N . GLU A 1 134 ? -1.704 10.554 -16.099 1.00 41.75 134 GLU A N 1
ATOM 1042 C CA . GLU A 1 134 ? -2.295 10.123 -14.821 1.00 41.75 134 GLU A CA 1
ATOM 1043 C C . GLU A 1 134 ? -3.549 9.246 -14.958 1.00 41.75 134 GLU A C 1
ATOM 1045 O O . GLU A 1 134 ? -3.959 8.607 -13.993 1.00 41.75 134 GLU A O 1
ATOM 1050 N N . ILE A 1 135 ? -4.148 9.132 -16.149 1.00 38.66 135 ILE A N 1
ATOM 1051 C CA . ILE A 1 135 ? -5.301 8.245 -16.383 1.00 38.66 135 ILE A CA 1
ATOM 1052 C C . ILE A 1 135 ? -5.246 7.708 -17.818 1.00 38.66 135 ILE A C 1
ATOM 1054 O O . ILE A 1 135 ? -5.935 8.244 -18.668 1.00 38.66 135 ILE A O 1
ATOM 1058 N N . GLU A 1 136 ? -4.367 6.754 -18.142 1.00 39.03 136 GLU A N 1
ATOM 1059 C CA . GLU A 1 136 ? -4.510 5.749 -19.231 1.00 39.03 136 GLU A CA 1
ATOM 1060 C C . GLU A 1 136 ? -3.181 5.011 -19.456 1.00 39.03 136 GLU A C 1
ATOM 1062 O O . GLU A 1 136 ? -2.417 5.292 -20.373 1.00 39.03 136 GLU A O 1
ATOM 1067 N N . THR A 1 137 ? -2.945 3.997 -18.631 1.00 37.38 137 THR A N 1
ATOM 1068 C CA . THR A 1 137 ? -2.346 2.732 -19.072 1.00 37.38 137 THR A CA 1
ATOM 1069 C C . THR A 1 137 ? -3.120 1.618 -18.374 1.00 37.38 137 THR A C 1
ATOM 1071 O O . THR A 1 137 ? -2.739 1.112 -17.323 1.00 37.38 137 THR A O 1
ATOM 1074 N N . GLN A 1 138 ? -4.260 1.225 -18.948 1.00 39.66 138 GLN A N 1
ATOM 1075 C CA . GLN A 1 138 ? -4.721 -0.152 -18.775 1.00 39.66 138 GLN A CA 1
ATOM 1076 C C . GLN A 1 138 ? -3.905 -1.037 -19.719 1.00 39.66 138 GLN A C 1
ATOM 1078 O O . GLN A 1 138 ? -4.394 -1.474 -20.746 1.00 39.66 138 GLN A O 1
ATOM 1083 N N . GLU A 1 139 ? -2.644 -1.253 -19.358 1.00 41.00 139 GLU A N 1
ATOM 1084 C CA . GLU A 1 139 ? -1.883 -2.476 -19.600 1.00 41.00 139 GLU A CA 1
ATOM 1085 C C . GLU A 1 139 ? -0.751 -2.457 -18.563 1.00 41.00 139 GLU A C 1
ATOM 1087 O O . GLU A 1 139 ? 0.065 -1.542 -18.516 1.00 41.00 139 GLU A O 1
ATOM 1092 N N . ARG A 1 140 ? -0.862 -3.391 -17.612 1.00 39.97 140 ARG A N 1
ATOM 1093 C CA . ARG A 1 140 ? -0.132 -3.505 -16.341 1.00 39.97 140 ARG A CA 1
ATOM 1094 C C . ARG A 1 140 ? 1.291 -2.931 -16.390 1.00 39.97 140 ARG A C 1
ATOM 1096 O O . ARG A 1 140 ? 2.166 -3.540 -17.000 1.00 39.97 140 ARG A O 1
ATOM 1103 N N . SER A 1 141 ? 1.565 -1.900 -15.583 1.00 47.44 141 SER A N 1
ATOM 1104 C CA . SER A 1 141 ? 2.879 -1.846 -14.942 1.00 47.44 141 SER A CA 1
ATOM 1105 C C . SER A 1 141 ? 3.075 -3.204 -14.274 1.00 47.44 141 SER A C 1
ATOM 1107 O O . SER A 1 141 ? 2.217 -3.667 -13.514 1.00 47.44 141 SER A O 1
ATOM 1109 N N . GLU A 1 142 ? 4.118 -3.927 -14.669 1.00 56.59 142 GLU A N 1
ATOM 1110 C CA . GLU A 1 142 ? 4.394 -5.231 -14.089 1.00 56.59 142 GLU A CA 1
ATOM 1111 C C . GLU A 1 142 ? 4.489 -5.043 -12.570 1.00 56.59 142 GLU A C 1
ATOM 1113 O O . GLU A 1 142 ? 5.332 -4.293 -12.069 1.00 56.59 142 GLU A O 1
ATOM 1118 N N . VAL A 1 143 ? 3.537 -5.636 -11.845 1.00 71.31 143 VAL A N 1
ATOM 1119 C CA . VAL A 1 143 ? 3.421 -5.511 -10.393 1.00 71.31 143 VAL A CA 1
ATOM 1120 C C . VAL A 1 143 ? 4.645 -6.190 -9.799 1.00 71.31 143 VAL A C 1
ATOM 1122 O O . VAL A 1 143 ? 4.694 -7.412 -9.682 1.00 71.31 143 VAL A O 1
ATOM 1125 N N . ARG A 1 144 ? 5.659 -5.390 -9.469 1.00 81.75 144 ARG A N 1
ATOM 1126 C CA . ARG A 1 144 ? 6.939 -5.868 -8.952 1.00 81.75 144 ARG A CA 1
ATOM 1127 C C . ARG A 1 144 ? 7.236 -5.259 -7.594 1.00 81.75 144 ARG A C 1
ATOM 1129 O O . ARG A 1 144 ? 7.020 -4.071 -7.355 1.00 81.75 144 ARG A O 1
ATOM 1136 N N . MET A 1 145 ? 7.767 -6.088 -6.707 1.00 86.31 145 MET A N 1
ATOM 1137 C CA . MET A 1 145 ? 8.323 -5.640 -5.439 1.00 86.31 145 MET A CA 1
ATOM 1138 C C . MET A 1 145 ? 9.629 -4.880 -5.714 1.00 86.31 145 MET A C 1
ATOM 1140 O O . MET A 1 145 ? 10.463 -5.338 -6.492 1.00 86.31 145 MET A O 1
ATOM 1144 N N . VAL A 1 146 ? 9.805 -3.706 -5.104 1.00 87.88 146 VAL A N 1
ATOM 1145 C CA . VAL A 1 146 ? 11.016 -2.886 -5.282 1.00 87.88 146 VAL A CA 1
ATOM 1146 C C . VAL A 1 146 ? 12.218 -3.586 -4.640 1.00 87.88 146 VAL A C 1
ATOM 1148 O O . VAL A 1 146 ? 12.136 -3.969 -3.474 1.00 87.88 146 VAL A O 1
ATOM 1151 N N . ASP A 1 147 ? 13.334 -3.721 -5.360 1.00 85.75 147 ASP A N 1
ATOM 1152 C CA . ASP A 1 147 ? 14.582 -4.252 -4.794 1.00 85.75 147 ASP A CA 1
ATOM 1153 C C . ASP A 1 147 ? 15.122 -3.307 -3.700 1.00 85.75 147 ASP A C 1
ATOM 1155 O O . ASP A 1 147 ? 15.163 -2.084 -3.855 1.00 85.75 147 ASP A O 1
ATOM 1159 N N . ILE A 1 148 ? 15.489 -3.877 -2.553 1.00 91.06 148 ILE A N 1
ATOM 1160 C CA . ILE A 1 148 ? 16.001 -3.157 -1.378 1.00 91.06 148 ILE A CA 1
ATOM 1161 C C . ILE A 1 148 ? 17.454 -3.517 -1.051 1.00 91.06 148 ILE A C 1
ATOM 1163 O O . ILE A 1 148 ? 17.964 -3.040 -0.040 1.00 91.06 148 ILE A O 1
ATOM 1167 N N . SER A 1 149 ? 18.124 -4.309 -1.893 1.00 86.25 149 SER A N 1
ATOM 1168 C CA . SER A 1 149 ? 19.481 -4.823 -1.651 1.00 86.25 149 SER A CA 1
ATOM 1169 C C . SER A 1 149 ? 20.546 -3.724 -1.580 1.00 86.25 149 SER A C 1
ATOM 1171 O O . SER A 1 149 ? 21.493 -3.841 -0.810 1.00 86.25 149 SER A O 1
ATOM 1173 N N . GLU A 1 150 ? 20.373 -2.623 -2.319 1.00 89.06 150 GLU A N 1
ATOM 1174 C CA . GLU A 1 150 ? 21.297 -1.473 -2.299 1.00 89.06 150 GLU A CA 1
ATOM 1175 C C . GLU A 1 150 ? 21.028 -0.493 -1.143 1.00 89.06 150 GLU A C 1
ATOM 1177 O O . GLU A 1 150 ? 21.779 0.461 -0.924 1.00 89.06 150 GLU A O 1
ATOM 1182 N N . LYS A 1 151 ? 19.941 -0.689 -0.385 1.00 89.50 151 LYS A N 1
ATOM 1183 C CA . LYS A 1 151 ? 19.603 0.195 0.733 1.00 89.50 151 LYS A CA 1
ATOM 1184 C C . LYS A 1 151 ? 20.467 -0.135 1.946 1.00 89.50 151 LYS A C 1
ATOM 1186 O O . LYS A 1 151 ? 20.794 -1.282 2.222 1.00 89.50 151 LYS A O 1
ATOM 1191 N N . GLN A 1 152 ? 20.774 0.884 2.740 1.00 90.12 152 GLN A N 1
ATOM 1192 C CA . GLN A 1 152 ? 21.524 0.708 3.982 1.00 90.12 152 GLN A CA 1
ATOM 1193 C C . GLN A 1 152 ? 20.635 0.198 5.122 1.00 90.12 152 GLN A C 1
ATOM 1195 O O . GLN A 1 152 ? 19.517 0.689 5.346 1.00 90.12 152 GLN A O 1
ATOM 1200 N N . LEU A 1 153 ? 21.171 -0.763 5.879 1.00 95.12 153 LEU A N 1
ATOM 1201 C CA . LEU A 1 153 ? 20.564 -1.247 7.112 1.00 95.12 153 LEU A CA 1
ATOM 1202 C C . LEU A 1 153 ? 20.420 -0.083 8.103 1.00 95.12 153 LEU A C 1
ATOM 1204 O O . LEU A 1 153 ? 21.350 0.688 8.317 1.00 95.12 153 LEU A O 1
ATOM 1208 N N . SER A 1 154 ? 19.240 0.071 8.697 1.00 94.88 154 SER A N 1
ATOM 1209 C CA . SER A 1 154 ? 18.966 1.144 9.660 1.00 94.88 154 SER A CA 1
ATOM 1210 C C . SER A 1 154 ? 17.915 0.708 10.674 1.00 94.88 154 SER A C 1
ATOM 1212 O O . SER A 1 154 ? 17.132 -0.207 10.414 1.00 94.88 154 SER A O 1
ATOM 1214 N N . LEU A 1 155 ? 17.888 1.363 11.834 1.00 97.62 155 LEU A N 1
ATOM 1215 C CA . LEU A 1 155 ? 16.798 1.223 12.793 1.00 97.62 155 LEU A CA 1
ATOM 1216 C C . LEU A 1 155 ? 15.573 1.977 12.264 1.00 97.62 155 LEU A C 1
ATOM 1218 O O . LEU A 1 155 ? 15.646 3.152 11.901 1.00 97.62 155 LEU A O 1
ATOM 1222 N N . ARG A 1 156 ? 14.438 1.290 12.219 1.00 97.81 156 ARG A N 1
ATOM 1223 C CA . ARG A 1 156 ? 13.168 1.753 11.663 1.00 97.81 156 ARG A CA 1
ATOM 1224 C C . ARG A 1 156 ? 12.125 1.705 12.758 1.00 97.81 156 ARG A C 1
ATOM 1226 O O . ARG A 1 156 ? 11.933 0.656 13.369 1.00 97.81 156 ARG A O 1
ATOM 1233 N N . LYS A 1 157 ? 11.452 2.826 12.998 1.00 98.50 157 LYS A N 1
ATOM 1234 C CA . LYS A 1 157 ? 10.319 2.895 13.924 1.00 98.50 157 LYS A CA 1
ATOM 1235 C C . LYS A 1 157 ? 9.136 3.537 13.230 1.00 98.50 157 LYS A C 1
ATOM 1237 O O . LYS A 1 157 ? 9.304 4.529 12.520 1.00 98.50 157 LYS A O 1
ATOM 1242 N N . SER A 1 158 ? 7.947 3.005 13.459 1.00 98.69 158 SER A N 1
ATOM 1243 C CA . SER A 1 158 ? 6.713 3.658 13.048 1.00 98.69 158 SER A CA 1
ATOM 1244 C C . SER A 1 158 ? 5.649 3.505 14.117 1.00 98.69 158 SER A C 1
ATOM 1246 O O . SER A 1 158 ? 5.499 2.438 14.705 1.00 98.69 158 SER A O 1
ATOM 1248 N N . LYS A 1 159 ? 4.930 4.597 14.359 1.00 98.81 159 LYS A N 1
ATOM 1249 C CA . LYS A 1 159 ? 3.755 4.654 15.212 1.00 98.81 159 LYS A CA 1
ATOM 1250 C C . LYS A 1 159 ? 2.561 5.017 14.349 1.00 98.81 159 LYS A C 1
ATOM 1252 O O . LYS A 1 159 ? 2.574 6.077 13.718 1.00 98.81 159 LYS A O 1
ATOM 1257 N N . ALA A 1 160 ? 1.543 4.172 14.346 1.00 98.88 160 ALA A N 1
ATOM 1258 C CA . ALA A 1 160 ? 0.259 4.441 13.719 1.00 98.88 160 ALA A CA 1
ATOM 1259 C C . ALA A 1 160 ? -0.848 4.489 14.771 1.00 98.88 160 ALA A C 1
ATOM 1261 O O . ALA A 1 160 ? -0.742 3.871 15.832 1.00 98.88 160 ALA A O 1
ATOM 1262 N N . GLU A 1 161 ? -1.919 5.205 14.461 1.00 98.88 161 GLU A N 1
ATOM 1263 C CA . GLU A 1 161 ? -3.127 5.242 15.277 1.00 98.88 161 GLU A CA 1
ATOM 1264 C C . GLU A 1 161 ? -4.378 5.206 14.407 1.00 98.88 161 GLU A C 1
ATOM 1266 O O . GLU A 1 161 ? -4.310 5.445 13.203 1.00 98.88 161 GLU A O 1
ATOM 1271 N N . GLY A 1 162 ? -5.510 4.896 15.024 1.00 98.81 162 GLY A N 1
ATOM 1272 C CA . GLY A 1 162 ? -6.833 4.939 14.416 1.00 98.81 162 GLY A CA 1
ATOM 1273 C C . GLY A 1 162 ? -7.903 4.746 15.481 1.00 98.81 162 GLY A C 1
ATOM 1274 O O . GLY A 1 162 ? -7.600 4.345 16.608 1.00 98.81 162 GLY A O 1
ATOM 1275 N N . GLU A 1 163 ? -9.149 5.031 15.137 1.00 98.81 163 GLU A N 1
ATOM 1276 C CA . GLU A 1 163 ? -10.268 5.005 16.075 1.00 98.81 163 GLU A CA 1
ATOM 1277 C C . GLU A 1 163 ? -11.392 4.111 15.558 1.00 98.81 163 GLU A C 1
ATOM 1279 O O . GLU A 1 163 ? -11.603 3.985 14.352 1.00 98.81 163 GLU A O 1
ATOM 1284 N N . ILE A 1 164 ? -12.121 3.494 16.483 1.00 98.75 164 ILE A N 1
ATOM 1285 C CA . ILE A 1 164 ? -13.426 2.895 16.214 1.00 98.75 164 ILE A CA 1
ATOM 1286 C C . ILE A 1 164 ? -14.464 3.633 17.048 1.00 98.75 164 ILE A C 1
ATOM 1288 O O . ILE A 1 164 ? -14.335 3.704 18.271 1.00 98.75 164 ILE A O 1
ATOM 1292 N N . VAL A 1 165 ? -15.456 4.205 16.373 1.00 98.75 165 VAL A N 1
ATOM 1293 C CA . VAL A 1 165 ? -16.614 4.847 17.002 1.00 98.75 165 VAL A CA 1
ATOM 1294 C C . VAL A 1 165 ? -17.655 3.768 17.264 1.00 98.75 165 VAL A C 1
ATOM 1296 O O . VAL A 1 165 ? -17.862 2.921 16.398 1.00 98.75 165 VAL A O 1
ATOM 1299 N N . LEU A 1 166 ? -18.252 3.767 18.453 1.00 98.38 166 LEU A N 1
ATOM 1300 C CA . LEU A 1 166 ? -19.214 2.769 18.932 1.00 98.38 166 LEU A CA 1
ATOM 1301 C C . LEU A 1 166 ? -20.285 3.458 19.790 1.00 98.38 166 LEU A C 1
ATOM 1303 O O . LEU A 1 166 ? -20.123 4.615 20.180 1.00 98.38 166 LEU A O 1
ATOM 1307 N N . HIS A 1 167 ? -21.354 2.745 20.137 1.00 98.00 167 HIS A N 1
ATOM 1308 C CA . HIS A 1 167 ? -22.275 3.200 21.180 1.00 98.00 167 HIS A CA 1
ATOM 1309 C C . HIS A 1 167 ? -21.564 3.347 22.535 1.00 98.00 167 HIS A C 1
ATOM 1311 O O . HIS A 1 167 ? -20.720 2.518 22.896 1.00 98.00 167 HIS A O 1
ATOM 1317 N N . SER A 1 168 ? -21.925 4.363 23.324 1.00 97.38 168 SER A N 1
ATOM 1318 C CA . SER A 1 168 ? -21.345 4.573 24.658 1.00 97.38 168 SER A CA 1
ATOM 1319 C C . SER A 1 168 ? -21.618 3.385 25.586 1.00 97.38 168 SER A C 1
ATOM 1321 O O . SER A 1 168 ? -20.728 2.968 26.329 1.00 97.38 168 SER A O 1
ATOM 1323 N N . GLU A 1 169 ? -22.783 2.741 25.459 1.00 96.50 169 GLU A N 1
ATOM 1324 C CA . GLU A 1 169 ? -23.119 1.517 26.192 1.00 96.50 169 GLU A CA 1
ATOM 1325 C C . GLU A 1 169 ? -22.172 0.356 25.849 1.00 96.50 169 GLU A C 1
ATOM 1327 O O . GLU A 1 169 ? -21.793 -0.437 26.717 1.00 96.50 169 GLU A O 1
ATOM 1332 N N . THR A 1 170 ? -21.740 0.261 24.589 1.00 97.56 170 THR A N 1
ATOM 1333 C CA . THR A 1 170 ? -20.744 -0.725 24.156 1.00 97.56 170 THR A CA 1
ATOM 1334 C C . THR A 1 170 ? -19.378 -0.420 24.751 1.00 97.56 170 THR A C 1
ATOM 1336 O O . THR A 1 170 ? -18.691 -1.336 25.217 1.00 97.56 170 THR A O 1
ATOM 1339 N N . ILE A 1 171 ? -18.979 0.854 24.781 1.00 97.75 171 ILE A N 1
ATOM 1340 C CA . ILE A 1 171 ? -17.724 1.271 25.413 1.00 97.75 171 ILE A CA 1
ATOM 1341 C C . ILE A 1 171 ? -17.734 0.931 26.907 1.00 97.75 171 ILE A C 1
ATOM 1343 O O . ILE A 1 171 ? -16.750 0.387 27.414 1.00 97.75 171 ILE A O 1
ATOM 1347 N N . ASP A 1 172 ? -18.847 1.163 27.602 1.00 96.81 172 ASP A N 1
ATOM 1348 C CA . ASP A 1 172 ? -19.013 0.798 29.011 1.00 96.81 172 ASP A CA 1
ATOM 1349 C C . ASP A 1 172 ? -18.964 -0.715 29.234 1.00 96.81 172 ASP A C 1
ATOM 1351 O O . ASP A 1 172 ? -18.312 -1.190 30.174 1.00 96.81 172 ASP A O 1
ATOM 1355 N N . ALA A 1 173 ? -19.571 -1.499 28.342 1.00 96.75 173 ALA A N 1
ATOM 1356 C CA . ALA A 1 173 ? -19.494 -2.953 28.400 1.00 96.75 173 ALA A CA 1
ATOM 1357 C C . ALA A 1 173 ? -18.050 -3.462 28.227 1.00 96.75 173 ALA A C 1
ATOM 1359 O O . ALA A 1 173 ? -17.610 -4.374 28.935 1.00 96.75 173 ALA A O 1
ATOM 1360 N N . ILE A 1 174 ? -17.282 -2.847 27.322 1.00 97.31 174 ILE A N 1
ATOM 1361 C CA . ILE A 1 174 ? -15.859 -3.151 27.119 1.00 97.31 174 ILE A CA 1
ATOM 1362 C C . ILE A 1 174 ? -15.039 -2.732 28.348 1.00 97.31 174 ILE A C 1
ATOM 1364 O O . ILE A 1 174 ? -14.237 -3.524 28.843 1.00 97.31 174 ILE A O 1
ATOM 1368 N N . ARG A 1 175 ? -15.264 -1.523 28.878 1.00 95.62 175 ARG A N 1
ATOM 1369 C CA . ARG A 1 175 ? -14.571 -0.966 30.054 1.00 95.62 175 ARG A CA 1
ATOM 1370 C C . ARG A 1 175 ? -14.760 -1.835 31.297 1.00 95.62 175 ARG A C 1
ATOM 1372 O O . ARG A 1 175 ? -13.810 -2.067 32.040 1.00 95.62 175 ARG A O 1
ATOM 1379 N N . THR A 1 176 ? -15.972 -2.346 31.498 1.00 94.75 176 THR A N 1
ATOM 1380 C CA . THR A 1 176 ? -16.339 -3.201 32.640 1.00 94.75 176 THR A CA 1
ATOM 1381 C C . THR A 1 176 ? -16.075 -4.692 32.408 1.00 94.75 176 THR A C 1
ATOM 1383 O O . THR A 1 176 ? -16.308 -5.494 33.309 1.00 94.75 176 THR A O 1
ATOM 1386 N N . ASN A 1 177 ? -15.567 -5.084 31.230 1.00 92.50 177 ASN A N 1
ATOM 1387 C CA . ASN A 1 177 ? -15.400 -6.483 30.811 1.00 92.50 177 ASN A CA 1
ATOM 1388 C C . ASN A 1 177 ? -16.688 -7.32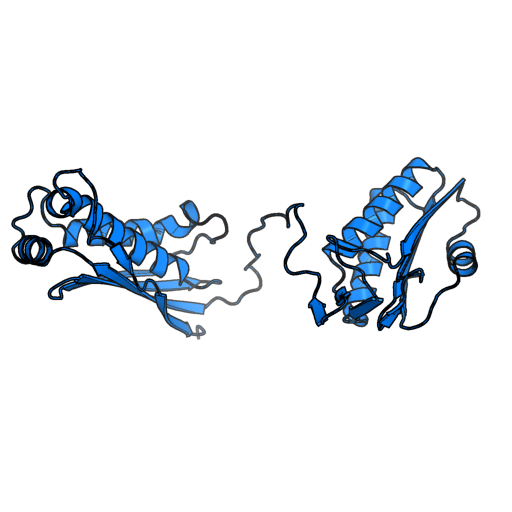9 30.923 1.00 92.50 177 ASN A C 1
ATOM 1390 O O . ASN A 1 177 ? -16.625 -8.532 31.169 1.00 92.50 177 ASN A O 1
ATOM 1394 N N . SER A 1 178 ? -17.859 -6.726 30.710 1.00 91.75 178 SER A N 1
ATOM 1395 C CA . SER A 1 178 ? -19.163 -7.405 30.786 1.00 91.75 178 SER A CA 1
ATOM 1396 C C . SER A 1 178 ? -19.628 -7.997 29.445 1.00 91.75 178 SER A C 1
ATOM 1398 O O . SER A 1 178 ? -20.758 -8.472 29.318 1.00 91.75 178 SER A O 1
ATOM 1400 N N . THR A 1 179 ? -18.762 -8.008 28.424 1.00 91.44 179 THR A N 1
ATOM 1401 C CA . THR A 1 179 ? -19.112 -8.523 27.093 1.00 91.44 179 THR A CA 1
ATOM 1402 C C . THR A 1 179 ? -19.225 -10.054 27.064 1.00 91.44 179 THR A C 1
ATOM 1404 O O . THR A 1 179 ? -18.437 -10.773 27.678 1.00 91.44 179 THR A O 1
ATOM 1407 N N . LYS A 1 180 ? -20.164 -10.580 26.266 1.00 88.12 180 LYS A N 1
ATOM 1408 C CA . LYS A 1 180 ? -20.413 -12.030 26.134 1.00 88.12 180 LYS A CA 1
ATOM 1409 C C . LYS A 1 180 ? -19.273 -12.807 25.458 1.00 88.12 180 LYS A C 1
ATOM 1411 O O . LYS A 1 180 ? -19.204 -14.022 25.605 1.00 88.12 180 LYS A O 1
ATOM 1416 N N . LYS A 1 181 ? -18.399 -12.131 24.700 1.00 84.50 181 LYS A N 1
ATOM 1417 C CA . LYS A 1 181 ? -17.282 -12.741 23.952 1.00 84.50 181 LYS A CA 1
ATOM 1418 C C . LYS A 1 181 ? -15.944 -12.724 24.716 1.00 84.50 181 LYS A C 1
ATOM 1420 O O . LYS A 1 181 ? -14.943 -13.191 24.183 1.00 84.50 181 LYS A O 1
ATOM 1425 N N . GLY A 1 182 ? -15.911 -12.221 25.953 1.00 89.62 182 GLY A N 1
ATOM 1426 C CA . GLY A 1 182 ? -14.706 -12.164 26.789 1.00 89.62 182 GLY A CA 1
ATOM 1427 C C . GLY A 1 182 ? -13.991 -10.809 26.744 1.00 89.62 182 GLY A C 1
ATOM 1428 O O . GLY A 1 182 ? -14.608 -9.769 26.517 1.00 89.62 182 GLY A O 1
ATOM 1429 N N . ASN A 1 183 ? -12.680 -10.794 27.002 1.00 94.81 183 ASN A N 1
ATOM 1430 C CA . ASN A 1 183 ? -11.918 -9.544 27.079 1.00 94.81 183 ASN A CA 1
ATOM 1431 C C . ASN A 1 183 ? -11.577 -9.007 25.677 1.00 94.81 183 ASN A C 1
ATOM 1433 O O . ASN A 1 183 ? -10.633 -9.465 25.028 1.00 94.81 183 ASN A O 1
ATOM 1437 N N . VAL A 1 184 ? -12.341 -8.005 25.241 1.00 97.44 184 VAL A N 1
ATOM 1438 C CA . VAL A 1 184 ? -12.248 -7.395 23.906 1.00 97.44 184 VAL A CA 1
ATOM 1439 C C . VAL A 1 184 ? -10.869 -6.799 23.631 1.00 97.44 184 VAL A C 1
ATOM 1441 O O . VAL A 1 184 ? -10.299 -7.046 22.567 1.00 97.44 184 VAL A O 1
ATOM 1444 N N . LEU A 1 185 ? -10.304 -6.048 24.579 1.00 97.88 185 LEU A N 1
ATOM 1445 C CA . LEU A 1 185 ? -9.027 -5.354 24.385 1.00 97.88 185 LEU A CA 1
ATOM 1446 C C . LEU A 1 185 ? -7.854 -6.336 24.320 1.00 97.88 185 LEU A C 1
ATOM 1448 O O . LEU A 1 185 ? -6.950 -6.161 23.505 1.00 97.88 185 LEU A O 1
ATOM 1452 N N . SER A 1 186 ? -7.872 -7.393 25.134 1.00 97.69 186 SER A N 1
ATOM 1453 C CA . SER A 1 186 ? -6.829 -8.424 25.117 1.00 97.69 186 SER A CA 1
ATOM 1454 C C . SER A 1 186 ? -6.828 -9.207 23.806 1.00 97.69 186 SER A C 1
ATOM 1456 O O . SER A 1 186 ? -5.772 -9.372 23.194 1.00 97.69 186 SER A O 1
ATOM 1458 N N . VAL A 1 187 ? -8.004 -9.636 23.334 1.00 97.94 187 VAL A N 1
ATOM 1459 C CA . VAL A 1 187 ? -8.132 -10.340 22.047 1.00 97.94 187 VAL A CA 1
ATOM 1460 C C . VAL A 1 187 ? -7.689 -9.433 20.897 1.00 97.94 187 VAL A C 1
ATOM 1462 O O . VAL A 1 187 ? -6.879 -9.840 20.065 1.00 97.94 187 VAL A O 1
ATOM 1465 N N . SER A 1 188 ? -8.126 -8.173 20.906 1.00 98.56 188 SER A N 1
ATOM 1466 C CA . SER A 1 188 ? -7.788 -7.204 19.858 1.00 98.56 188 SER A CA 1
ATOM 1467 C C . SER A 1 188 ? -6.306 -6.830 19.850 1.00 98.56 188 SER A C 1
ATOM 1469 O O . SER A 1 188 ? -5.728 -6.619 18.785 1.00 98.56 188 SER A O 1
ATOM 1471 N N . LYS A 1 189 ? -5.650 -6.830 21.018 1.00 98.69 189 LYS A N 1
ATOM 1472 C CA . LYS A 1 189 ? -4.196 -6.659 21.132 1.00 98.69 189 LYS A CA 1
ATOM 1473 C C . LYS A 1 189 ? -3.443 -7.796 20.444 1.00 98.69 189 LYS A C 1
ATOM 1475 O O . LYS A 1 189 ? -2.513 -7.543 19.682 1.00 98.69 189 LYS A O 1
ATOM 1480 N N . ILE A 1 190 ? -3.846 -9.042 20.699 1.00 98.50 190 ILE A N 1
ATOM 1481 C CA . ILE A 1 190 ? -3.231 -10.223 20.078 1.00 98.50 190 ILE A CA 1
ATOM 1482 C C . ILE A 1 190 ? -3.448 -10.190 18.562 1.00 98.50 190 ILE A C 1
ATOM 1484 O O . ILE A 1 190 ? -2.491 -10.389 17.814 1.00 98.50 190 ILE A O 1
ATOM 1488 N N . ALA A 1 191 ? -4.667 -9.874 18.111 1.00 98.69 191 ALA A N 1
ATOM 1489 C CA . ALA A 1 191 ? -4.995 -9.753 16.693 1.00 98.69 191 ALA A CA 1
ATOM 1490 C C . ALA A 1 191 ? -4.111 -8.711 15.986 1.00 98.69 191 ALA A C 1
ATOM 1492 O O . ALA A 1 191 ? -3.507 -9.018 14.961 1.00 98.69 191 ALA A O 1
ATOM 1493 N N . ALA A 1 192 ? -3.954 -7.521 16.573 1.00 98.75 192 ALA A N 1
ATOM 1494 C CA . ALA A 1 192 ? -3.089 -6.467 16.046 1.00 98.75 192 ALA A CA 1
ATOM 1495 C C . ALA A 1 192 ? -1.613 -6.903 15.951 1.00 98.75 192 ALA A C 1
ATOM 1497 O O . ALA A 1 192 ? -0.977 -6.717 14.914 1.00 98.75 192 ALA A O 1
ATOM 1498 N N . ILE A 1 193 ? -1.071 -7.545 16.996 1.00 98.81 193 ILE A N 1
ATOM 1499 C CA . ILE A 1 193 ? 0.316 -8.049 17.001 1.00 98.81 193 ILE A CA 1
ATOM 1500 C C . ILE A 1 193 ? 0.514 -9.142 15.942 1.00 98.81 193 ILE A C 1
ATOM 1502 O O . ILE A 1 193 ? 1.547 -9.188 15.270 1.00 98.81 193 ILE A O 1
ATOM 1506 N N . MET A 1 194 ? -0.453 -10.050 15.792 1.00 98.75 194 MET A N 1
ATOM 1507 C CA . MET A 1 194 ? -0.399 -11.093 14.767 1.00 98.75 194 MET A CA 1
ATOM 1508 C C . MET A 1 194 ? -0.465 -10.505 13.360 1.00 98.75 194 MET A C 1
ATOM 1510 O O . MET A 1 194 ? 0.300 -10.937 12.500 1.00 98.75 194 MET A O 1
ATOM 1514 N N . ALA A 1 195 ? -1.327 -9.515 13.142 1.00 98.75 195 ALA A N 1
ATOM 1515 C CA . ALA A 1 195 ? -1.491 -8.860 11.853 1.00 98.75 195 ALA A CA 1
ATOM 1516 C C . ALA A 1 195 ? -0.237 -8.091 11.434 1.00 98.75 195 ALA A C 1
ATOM 1518 O O . ALA A 1 195 ? 0.222 -8.268 10.311 1.00 98.75 195 ALA A O 1
ATOM 1519 N N . ALA A 1 196 ? 0.380 -7.337 12.352 1.00 98.69 196 ALA A N 1
ATOM 1520 C CA . ALA A 1 196 ? 1.636 -6.637 12.084 1.00 98.69 196 ALA A CA 1
ATOM 1521 C C . ALA A 1 196 ? 2.724 -7.601 11.572 1.00 98.69 196 ALA A C 1
ATOM 1523 O O . ALA A 1 196 ? 3.378 -7.325 10.570 1.00 98.69 196 ALA A O 1
ATOM 1524 N N . LYS A 1 197 ? 2.859 -8.788 12.184 1.00 98.62 197 LYS A N 1
ATOM 1525 C CA . LYS A 1 197 ? 3.805 -9.832 11.737 1.00 98.62 197 LYS A CA 1
ATOM 1526 C C . LYS A 1 197 ? 3.456 -10.461 10.383 1.00 98.62 197 LYS A C 1
ATOM 1528 O O . LYS A 1 197 ? 4.331 -11.046 9.756 1.00 98.62 197 LYS A O 1
ATOM 1533 N N . LYS A 1 198 ? 2.195 -10.374 9.956 1.00 98.56 198 LYS A N 1
ATOM 1534 C CA . LYS A 1 198 ? 1.661 -10.956 8.714 1.00 98.56 198 LYS A CA 1
ATOM 1535 C C . LYS A 1 198 ? 1.428 -9.915 7.619 1.00 98.56 198 LYS A C 1
ATOM 1537 O O . LYS A 1 198 ? 0.776 -10.206 6.625 1.00 98.56 198 LYS A O 1
ATOM 1542 N N . THR A 1 199 ? 1.960 -8.706 7.773 1.00 98.69 199 THR A N 1
ATOM 1543 C CA . THR A 1 199 ? 1.734 -7.596 6.836 1.00 98.69 199 THR A CA 1
ATOM 1544 C C . THR A 1 199 ? 2.082 -7.956 5.396 1.00 98.69 199 THR A C 1
ATOM 1546 O O . THR A 1 199 ? 1.302 -7.664 4.499 1.00 98.69 199 THR A O 1
ATOM 1549 N N . SER A 1 200 ? 3.187 -8.664 5.169 1.00 97.88 200 SER A N 1
ATOM 1550 C CA . SER A 1 200 ? 3.599 -9.127 3.837 1.00 97.88 200 SER A CA 1
ATOM 1551 C C . SER A 1 200 ? 2.756 -10.280 3.274 1.00 97.88 200 SER A C 1
ATOM 1553 O O . SER A 1 200 ? 2.771 -10.501 2.069 1.00 97.88 200 SER A O 1
ATOM 1555 N N . GLU A 1 201 ? 1.988 -10.995 4.106 1.00 97.75 201 GLU A N 1
ATOM 1556 C CA . GLU A 1 201 ? 0.968 -11.952 3.639 1.00 97.75 201 GLU A CA 1
ATOM 1557 C C . GLU A 1 201 ? -0.314 -11.231 3.181 1.00 97.75 201 GLU A C 1
ATOM 1559 O O . GLU A 1 201 ? -1.077 -11.775 2.387 1.00 97.75 201 GLU A O 1
ATOM 1564 N N . ILE A 1 202 ? -0.562 -10.018 3.693 1.00 97.06 202 ILE A N 1
ATOM 1565 C CA . ILE A 1 202 ? -1.794 -9.245 3.468 1.00 97.06 202 ILE A CA 1
ATOM 1566 C C . ILE A 1 202 ? -1.608 -8.209 2.350 1.00 97.06 202 ILE A C 1
ATOM 1568 O O . ILE A 1 202 ? -2.491 -8.042 1.511 1.00 97.06 202 ILE A O 1
ATOM 1572 N N . ILE A 1 203 ? -0.475 -7.501 2.336 1.00 97.06 203 ILE A N 1
ATOM 1573 C CA . ILE A 1 203 ? -0.160 -6.428 1.388 1.00 97.06 203 ILE A CA 1
ATOM 1574 C C . ILE A 1 203 ? 0.851 -6.956 0.354 1.00 97.06 203 ILE A C 1
ATOM 1576 O O . ILE A 1 203 ? 2.027 -7.107 0.693 1.00 97.06 203 ILE A O 1
ATOM 1580 N N . PRO A 1 204 ? 0.444 -7.203 -0.912 1.00 94.19 204 PRO A N 1
ATOM 1581 C CA . PRO A 1 204 ? 1.209 -8.030 -1.858 1.00 94.19 204 PRO A CA 1
ATOM 1582 C C . PRO A 1 204 ? 2.652 -7.602 -2.157 1.00 94.19 204 PRO A C 1
ATOM 1584 O O . PRO A 1 204 ? 3.476 -8.437 -2.515 1.00 94.19 204 PRO A O 1
ATOM 1587 N N . LEU A 1 205 ? 2.962 -6.307 -2.055 1.00 95.19 205 LEU A N 1
ATOM 1588 C CA . LEU A 1 205 ? 4.282 -5.756 -2.388 1.00 95.19 205 LEU A CA 1
ATOM 1589 C C . LEU A 1 205 ? 5.113 -5.356 -1.162 1.00 95.19 205 LEU A C 1
ATOM 1591 O O . LEU A 1 205 ? 6.198 -4.796 -1.319 1.00 95.19 205 LEU A O 1
ATOM 1595 N N . CYS A 1 206 ? 4.629 -5.630 0.051 1.00 97.06 206 CYS A N 1
ATOM 1596 C CA . CYS A 1 206 ? 5.418 -5.439 1.263 1.00 97.06 206 CYS A CA 1
ATOM 1597 C C . CYS A 1 206 ? 6.492 -6.525 1.382 1.00 97.06 206 CYS A C 1
ATOM 1599 O O . CYS A 1 206 ? 6.216 -7.717 1.246 1.00 97.06 206 CYS A O 1
ATOM 1601 N N . HIS A 1 207 ? 7.721 -6.118 1.695 1.00 96.81 207 HIS A N 1
ATOM 1602 C CA . HIS A 1 207 ? 8.794 -7.051 2.031 1.00 96.81 207 HIS A CA 1
ATOM 1603 C C . HIS A 1 207 ? 8.503 -7.775 3.344 1.00 96.81 207 HIS A C 1
ATOM 1605 O O . HIS A 1 207 ? 7.826 -7.261 4.232 1.00 96.81 207 HIS A O 1
ATOM 1611 N N . GLN A 1 208 ? 9.084 -8.958 3.506 1.00 97.38 208 GLN A N 1
ATOM 1612 C CA . GLN A 1 208 ? 9.133 -9.620 4.804 1.00 97.38 208 GLN A CA 1
ATOM 1613 C C . GLN A 1 208 ? 10.164 -8.914 5.689 1.00 97.38 208 GLN A C 1
ATOM 1615 O O . GLN A 1 208 ? 11.367 -9.011 5.451 1.00 97.38 208 GLN A O 1
ATOM 1620 N N . VAL A 1 209 ? 9.693 -8.189 6.704 1.00 97.75 209 VAL A N 1
ATOM 1621 C CA . VAL A 1 209 ? 10.556 -7.457 7.637 1.00 97.75 209 VAL A CA 1
ATOM 1622 C C . VAL A 1 209 ? 10.706 -8.243 8.949 1.00 97.75 209 VAL A C 1
ATOM 1624 O O . VAL A 1 209 ? 9.697 -8.591 9.567 1.00 97.75 209 VAL A O 1
ATOM 1627 N N . PRO A 1 210 ? 11.936 -8.501 9.435 1.00 97.38 210 PRO A N 1
ATOM 1628 C CA . PRO A 1 210 ? 12.163 -9.108 10.744 1.00 97.38 210 PRO A CA 1
ATOM 1629 C C . PRO A 1 210 ? 11.887 -8.089 11.863 1.00 97.38 210 PRO A C 1
ATOM 1631 O O . PRO A 1 210 ? 12.771 -7.342 12.286 1.00 97.38 210 PRO A O 1
ATOM 1634 N N . LEU A 1 211 ? 10.637 -8.033 12.328 1.00 98.44 211 LEU A N 1
ATOM 1635 C CA . LEU A 1 211 ? 10.213 -7.089 13.368 1.00 98.44 211 LEU A CA 1
ATOM 1636 C C . LEU A 1 211 ? 10.923 -7.370 14.695 1.00 98.44 211 LEU A C 1
ATOM 1638 O O . LEU A 1 211 ? 10.905 -8.491 15.200 1.00 98.44 211 LEU A O 1
ATOM 1642 N N . SER A 1 212 ? 11.514 -6.330 15.282 1.00 98.19 212 SER A N 1
ATOM 1643 C CA . SER A 1 212 ? 12.174 -6.392 16.589 1.00 98.19 212 SER A CA 1
ATOM 1644 C C . SER A 1 212 ? 11.175 -6.235 17.734 1.00 98.19 212 SER A C 1
ATOM 1646 O O . SER A 1 212 ? 11.309 -6.889 18.765 1.00 98.19 212 SER A O 1
ATOM 1648 N N . SER A 1 213 ? 10.166 -5.376 17.571 1.00 98.50 213 SER A N 1
ATOM 1649 C CA . SER A 1 213 ? 9.075 -5.237 18.536 1.00 98.50 213 SER A CA 1
ATOM 1650 C C . SER A 1 213 ? 7.790 -4.736 17.882 1.00 98.50 213 SER A C 1
ATOM 1652 O O . SER A 1 213 ? 7.817 -3.988 16.903 1.00 98.50 213 SER A O 1
ATOM 1654 N N . VAL A 1 214 ? 6.661 -5.154 18.455 1.00 98.69 214 VAL A N 1
ATOM 1655 C CA . VAL A 1 214 ? 5.320 -4.643 18.156 1.00 98.69 214 VAL A CA 1
ATOM 1656 C C . VAL A 1 214 ? 4.630 -4.384 19.491 1.00 98.69 214 VAL A C 1
ATOM 1658 O O . VAL A 1 214 ? 4.478 -5.303 20.296 1.00 98.69 214 VAL A O 1
ATOM 1661 N N . SER A 1 215 ? 4.225 -3.141 19.737 1.00 98.62 215 SER A N 1
ATOM 1662 C CA . SER A 1 215 ? 3.465 -2.731 20.919 1.00 98.62 215 SER A CA 1
ATOM 1663 C C . SER A 1 215 ? 2.122 -2.162 20.488 1.00 98.62 215 SER A C 1
ATOM 1665 O O . SER A 1 215 ? 2.043 -1.424 19.510 1.00 98.62 215 SER A O 1
ATOM 1667 N N . VAL A 1 216 ? 1.059 -2.519 21.207 1.00 98.81 216 VAL A N 1
ATOM 1668 C CA . VAL A 1 216 ? -0.304 -2.066 20.913 1.00 98.81 216 VAL A CA 1
ATOM 1669 C C . VAL A 1 216 ? -0.981 -1.611 22.200 1.00 98.81 216 VAL A C 1
ATOM 1671 O O . VAL A 1 216 ? -0.979 -2.331 23.211 1.00 98.81 216 VAL A O 1
ATOM 1674 N N . SER A 1 217 ? -1.586 -0.429 22.158 1.00 98.56 217 SER A N 1
ATOM 1675 C CA . SER A 1 217 ? -2.368 0.149 23.250 1.00 98.56 217 SER A CA 1
ATOM 1676 C C . SER A 1 217 ? -3.745 0.600 22.771 1.00 98.56 217 SER A C 1
ATOM 1678 O O . SER A 1 217 ? -3.943 0.925 21.600 1.00 98.56 217 SER A O 1
ATOM 1680 N N . PHE A 1 218 ? -4.693 0.600 23.706 1.00 98.69 218 PHE A N 1
ATOM 1681 C CA . PHE A 1 218 ? -6.053 1.076 23.495 1.00 98.69 218 PHE A CA 1
ATOM 1682 C C . PHE A 1 218 ? -6.379 2.134 24.541 1.00 98.69 218 PHE A C 1
ATOM 1684 O O . PHE A 1 218 ? -6.111 1.927 25.725 1.00 98.69 218 PHE A O 1
ATOM 1691 N N . GLU A 1 219 ? -6.962 3.239 24.100 1.00 98.56 219 GLU A N 1
ATOM 1692 C CA . GLU A 1 219 ? -7.464 4.321 24.942 1.00 98.56 219 GLU A CA 1
ATOM 1693 C C . GLU A 1 219 ? -8.976 4.437 24.726 1.00 98.56 219 GLU A C 1
ATOM 1695 O O . GLU A 1 219 ? -9.436 4.511 23.586 1.00 98.56 219 GLU A O 1
ATOM 1700 N N . LEU A 1 220 ? -9.752 4.376 25.810 1.00 98.38 220 LEU A N 1
ATOM 1701 C CA . LEU A 1 220 ? -11.215 4.381 25.762 1.00 98.38 220 LEU A CA 1
ATOM 1702 C C . LEU A 1 220 ? -11.728 5.784 26.077 1.00 98.38 220 LEU A C 1
ATOM 1704 O O . LEU A 1 220 ? -11.464 6.302 27.161 1.00 98.38 220 LEU A O 1
ATOM 1708 N N . PHE A 1 221 ? -12.519 6.338 25.168 1.00 98.06 221 PHE A N 1
ATOM 1709 C CA . PHE A 1 221 ? -13.237 7.599 25.337 1.00 98.06 221 PHE A CA 1
ATOM 1710 C C . PHE A 1 221 ? -14.714 7.323 25.658 1.00 98.06 221 PHE A C 1
ATOM 1712 O O . PHE A 1 221 ? -15.048 6.238 26.127 1.00 98.06 221 PHE A O 1
ATOM 1719 N N . GLU A 1 222 ? -15.596 8.303 25.483 1.00 97.00 222 GLU A N 1
ATOM 1720 C CA . GLU A 1 222 ? -17.039 8.129 25.701 1.00 97.00 222 GLU A CA 1
ATOM 1721 C C . GLU A 1 222 ? -17.710 7.390 24.535 1.00 97.00 222 GLU A C 1
ATOM 1723 O O . GLU A 1 222 ? -18.483 6.465 24.758 1.00 97.00 222 GLU A O 1
ATOM 1728 N N . ASP A 1 223 ? -17.358 7.749 23.300 1.00 97.00 223 ASP A N 1
ATOM 1729 C CA . ASP A 1 223 ? -17.996 7.279 22.063 1.00 97.00 223 ASP A CA 1
ATOM 1730 C C . ASP A 1 223 ? -17.051 6.479 21.152 1.00 97.00 223 ASP A C 1
ATOM 1732 O O . ASP A 1 223 ? -17.421 6.070 20.052 1.00 97.00 223 ASP A O 1
ATOM 1736 N N . ARG A 1 224 ? -15.795 6.280 21.564 1.00 98.44 224 ARG A N 1
ATOM 1737 C CA . ARG A 1 224 ? -14.771 5.672 20.708 1.00 98.44 224 ARG A CA 1
ATOM 1738 C C . ARG A 1 224 ? -13.649 4.995 21.476 1.00 98.44 224 ARG A C 1
ATOM 1740 O O . ARG A 1 224 ? -13.383 5.297 22.639 1.00 98.44 224 ARG A O 1
ATOM 1747 N N . ILE A 1 225 ? -12.929 4.120 20.781 1.00 98.75 225 ILE A N 1
ATOM 1748 C CA . ILE A 1 225 ? -11.665 3.538 21.244 1.00 98.75 225 ILE A CA 1
ATOM 1749 C C . ILE A 1 225 ? -10.570 3.906 20.253 1.00 98.75 225 ILE A C 1
ATOM 1751 O O . ILE A 1 225 ? -10.678 3.594 19.067 1.00 98.75 225 ILE A O 1
ATOM 1755 N N . ARG A 1 226 ? -9.491 4.521 20.741 1.00 98.88 226 ARG A N 1
ATOM 1756 C CA . ARG A 1 226 ? -8.281 4.760 19.952 1.00 98.88 226 ARG A CA 1
ATOM 1757 C C . ARG A 1 226 ? -7.330 3.587 20.101 1.00 98.88 226 ARG A C 1
ATOM 1759 O O . ARG A 1 226 ? -6.939 3.235 21.210 1.00 98.88 226 ARG A O 1
ATOM 1766 N N . CYS A 1 227 ? -6.935 3.004 18.980 1.00 98.88 227 CYS A N 1
ATOM 1767 C CA . CYS A 1 227 ? -5.861 2.027 18.893 1.00 98.88 227 CYS A CA 1
ATOM 1768 C C . CYS A 1 227 ? -4.573 2.734 18.480 1.00 98.88 227 CYS A C 1
ATOM 1770 O O . CYS A 1 227 ? -4.569 3.541 17.556 1.00 98.88 227 CYS A O 1
ATOM 1772 N N . THR A 1 228 ? -3.465 2.393 19.126 1.00 98.88 228 THR A N 1
ATOM 1773 C CA . THR A 1 228 ? -2.118 2.812 18.734 1.00 98.88 228 THR A CA 1
ATOM 1774 C C . THR A 1 228 ? -1.249 1.575 18.550 1.00 98.88 228 THR A C 1
ATOM 1776 O O . THR A 1 228 ? -1.269 0.687 19.402 1.00 98.88 228 THR A O 1
ATOM 1779 N N . CYS A 1 229 ? -0.489 1.515 17.456 1.00 98.88 229 CYS A N 1
ATOM 1780 C CA . CYS A 1 229 ? 0.489 0.461 17.198 1.00 98.88 229 CYS A CA 1
ATOM 1781 C C . CYS A 1 229 ? 1.869 1.067 16.929 1.00 98.88 229 CYS A C 1
ATOM 1783 O O . CYS A 1 229 ? 2.043 1.837 15.983 1.00 98.88 229 CYS A O 1
ATOM 1785 N N . ASP A 1 230 ? 2.842 0.691 17.754 1.00 98.81 230 ASP A N 1
ATOM 1786 C CA . ASP A 1 230 ? 4.249 1.056 17.627 1.00 98.81 230 ASP A CA 1
ATOM 1787 C C . ASP A 1 230 ? 5.044 -0.172 17.163 1.00 98.81 230 ASP A C 1
ATOM 1789 O O . ASP A 1 230 ? 5.058 -1.209 17.833 1.00 98.81 230 ASP A O 1
ATOM 1793 N N . VAL A 1 231 ? 5.727 -0.053 16.026 1.00 98.81 231 VAL A N 1
ATOM 1794 C CA . VAL A 1 231 ? 6.527 -1.123 15.419 1.00 98.81 231 VAL A CA 1
ATOM 1795 C C . VAL A 1 231 ? 7.973 -0.672 15.277 1.00 98.81 231 VAL A C 1
ATOM 1797 O O . VAL A 1 231 ? 8.250 0.451 14.852 1.00 98.81 231 VAL A O 1
ATOM 1800 N N . THR A 1 232 ? 8.907 -1.555 15.631 1.00 98.69 232 THR A N 1
ATOM 1801 C CA . THR A 1 232 ? 10.349 -1.346 15.454 1.00 98.69 232 THR A CA 1
ATOM 1802 C C . THR A 1 232 ? 10.976 -2.516 14.707 1.00 98.69 232 THR A C 1
ATOM 1804 O O . THR A 1 232 ? 10.679 -3.672 15.006 1.00 98.69 232 THR A O 1
ATOM 1807 N N . ALA A 1 233 ? 11.890 -2.225 13.784 1.00 98.25 233 ALA A N 1
ATOM 1808 C CA . ALA A 1 233 ? 12.752 -3.212 13.139 1.00 98.25 233 ALA A CA 1
ATOM 1809 C C . ALA A 1 233 ? 14.131 -2.622 12.830 1.00 98.25 233 ALA A C 1
ATOM 1811 O O . ALA A 1 233 ? 14.292 -1.408 12.724 1.00 98.25 233 ALA A O 1
ATOM 1812 N N . GLN A 1 234 ? 15.124 -3.480 12.627 1.00 97.75 234 GLN A N 1
ATOM 1813 C CA . GLN A 1 234 ? 16.420 -3.103 12.069 1.00 97.75 234 GLN A CA 1
ATOM 1814 C C . GLN A 1 234 ? 16.524 -3.694 10.662 1.00 97.75 234 GLN A C 1
ATOM 1816 O O . GLN A 1 234 ? 16.781 -4.887 10.515 1.00 97.75 234 GLN A O 1
ATOM 1821 N N . TYR A 1 235 ? 16.242 -2.896 9.625 1.00 96.69 235 TYR A N 1
ATOM 1822 C CA . TYR A 1 235 ? 16.100 -3.426 8.265 1.00 96.69 235 TYR A CA 1
ATOM 1823 C C . TYR A 1 235 ? 16.266 -2.383 7.142 1.00 96.69 235 TYR A C 1
ATOM 1825 O O . TYR A 1 235 ? 16.452 -1.184 7.378 1.00 96.69 235 TYR A O 1
ATOM 1833 N N . PHE A 1 236 ? 16.211 -2.858 5.893 1.00 94.62 236 PHE A N 1
ATOM 1834 C CA . PHE A 1 236 ? 16.442 -2.069 4.675 1.00 94.62 236 PHE A CA 1
ATOM 1835 C C . PHE A 1 236 ? 15.227 -1.231 4.231 1.00 94.62 236 PHE A C 1
ATOM 1837 O O . PHE A 1 236 ? 15.383 -0.237 3.517 1.00 94.62 236 PHE A O 1
ATOM 1844 N N . THR A 1 237 ? 14.022 -1.576 4.693 1.00 95.12 237 THR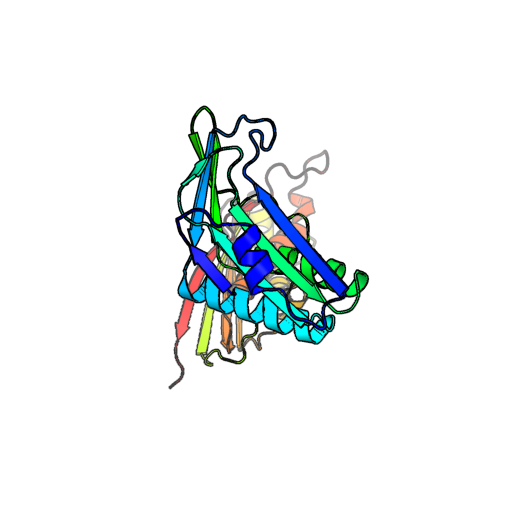 A N 1
ATOM 1845 C CA . THR A 1 237 ? 12.764 -0.866 4.398 1.00 95.12 237 THR A CA 1
ATOM 1846 C C . THR A 1 237 ? 12.050 -0.407 5.675 1.00 95.12 237 THR A C 1
ATOM 1848 O O . THR A 1 237 ? 12.431 -0.812 6.769 1.00 95.12 237 THR A O 1
ATOM 1851 N N . GLY A 1 238 ? 11.080 0.502 5.544 1.00 96.81 238 GLY A N 1
ATOM 1852 C CA . GLY A 1 238 ? 10.294 1.037 6.662 1.00 96.81 238 GLY A CA 1
ATOM 1853 C C . GLY A 1 238 ? 9.319 0.022 7.269 1.00 96.81 238 GLY A C 1
ATOM 1854 O O . GLY A 1 238 ? 9.179 -1.077 6.746 1.00 96.81 238 GLY A O 1
ATOM 1855 N N . VAL A 1 239 ? 8.672 0.410 8.376 1.00 98.56 239 VAL A N 1
ATOM 1856 C CA . VAL A 1 239 ? 7.699 -0.427 9.115 1.00 98.56 239 VAL A CA 1
ATOM 1857 C C . VAL A 1 239 ? 6.330 0.242 9.305 1.00 98.56 239 VAL A C 1
ATOM 1859 O O . VAL A 1 239 ? 5.567 -0.082 10.215 1.00 98.56 239 VAL A O 1
ATOM 1862 N N . GLU A 1 240 ? 6.030 1.255 8.488 1.00 98.69 240 GLU A N 1
ATOM 1863 C CA . GLU A 1 240 ? 4.743 1.959 8.518 1.00 98.69 240 GLU A CA 1
ATOM 1864 C C . GLU A 1 240 ? 3.561 1.045 8.192 1.00 98.69 240 GLU A C 1
ATOM 1866 O O . GLU A 1 240 ? 2.497 1.180 8.797 1.00 98.69 240 GLU A O 1
ATOM 1871 N N . MET A 1 241 ? 3.751 0.093 7.277 1.00 98.69 241 MET A N 1
ATOM 1872 C CA . MET A 1 241 ? 2.687 -0.809 6.849 1.00 98.69 241 MET A CA 1
ATOM 1873 C C . MET A 1 241 ? 2.323 -1.782 7.963 1.00 98.69 241 MET A C 1
ATOM 1875 O O . MET A 1 241 ? 1.143 -2.007 8.208 1.00 98.69 241 MET A O 1
ATOM 1879 N N . GLU A 1 242 ? 3.307 -2.276 8.709 1.00 98.81 242 GLU A N 1
ATOM 1880 C CA . GLU A 1 242 ? 3.089 -3.147 9.858 1.00 98.81 242 GLU A CA 1
ATOM 1881 C C . GLU A 1 242 ? 2.327 -2.440 10.975 1.00 98.81 242 GLU A C 1
ATOM 1883 O O . GLU A 1 242 ? 1.427 -3.030 11.577 1.00 98.81 242 GLU A O 1
ATOM 1888 N N . ALA A 1 243 ? 2.637 -1.164 11.222 1.00 98.81 243 ALA A N 1
ATOM 1889 C CA . ALA A 1 243 ? 1.915 -0.359 12.200 1.00 98.81 243 ALA A CA 1
ATOM 1890 C C . ALA A 1 243 ? 0.459 -0.109 11.759 1.00 98.81 243 ALA A C 1
ATOM 1892 O O . ALA A 1 243 ? -0.467 -0.291 12.553 1.00 98.81 243 ALA A O 1
ATOM 1893 N N . LEU A 1 244 ? 0.234 0.249 10.488 1.00 98.88 244 LEU A N 1
ATOM 1894 C CA . LEU A 1 244 ? -1.103 0.494 9.928 1.00 98.88 244 LEU A CA 1
ATOM 1895 C C . LEU A 1 244 ? -1.968 -0.773 9.894 1.00 98.88 244 LEU A C 1
ATOM 1897 O O . LEU A 1 244 ? -3.141 -0.732 10.276 1.00 98.88 244 LEU A O 1
ATOM 1901 N N . VAL A 1 245 ? -1.400 -1.907 9.478 1.00 98.88 245 VAL A N 1
ATOM 1902 C CA . VAL A 1 245 ? -2.084 -3.209 9.472 1.00 98.88 245 VAL A CA 1
ATOM 1903 C C . VAL A 1 245 ? -2.406 -3.659 10.897 1.00 98.88 245 VAL A C 1
ATOM 1905 O O . VAL A 1 245 ? -3.513 -4.149 11.146 1.00 98.88 245 VAL A O 1
ATOM 1908 N N . GLY A 1 246 ? -1.490 -3.432 11.844 1.00 98.75 246 GLY A N 1
ATOM 1909 C CA . GLY A 1 246 ? -1.715 -3.672 13.267 1.00 98.75 246 GLY A CA 1
ATOM 1910 C C . GLY A 1 246 ? -2.900 -2.874 13.816 1.00 98.75 246 GLY A C 1
ATOM 1911 O O . GLY A 1 246 ? -3.823 -3.469 14.373 1.00 98.75 246 GLY A O 1
ATOM 1912 N N . VAL A 1 247 ? -2.925 -1.551 13.602 1.00 98.88 247 VAL A N 1
ATOM 1913 C CA . VAL A 1 247 ? -4.049 -0.680 14.008 1.00 98.88 247 VAL A CA 1
ATOM 1914 C C . VAL A 1 247 ? -5.357 -1.142 13.380 1.00 98.88 247 VAL A C 1
ATOM 1916 O O . VAL A 1 247 ? -6.329 -1.385 14.092 1.00 98.88 247 VAL A O 1
ATOM 1919 N N . THR A 1 248 ? -5.378 -1.296 12.056 1.00 98.88 248 THR A N 1
ATOM 1920 C CA . THR A 1 248 ? -6.599 -1.628 11.310 1.00 98.88 248 THR A CA 1
ATOM 1921 C C . THR A 1 248 ? -7.189 -2.946 11.797 1.00 98.88 248 THR A C 1
ATOM 1923 O O . THR A 1 248 ? -8.378 -3.029 12.094 1.00 98.88 248 THR A O 1
ATOM 1926 N N . THR A 1 249 ? -6.351 -3.969 11.969 1.00 98.81 249 THR A N 1
ATOM 1927 C CA . THR A 1 249 ? -6.812 -5.282 12.434 1.00 98.81 249 THR A CA 1
ATOM 1928 C C . THR A 1 249 ? -7.232 -5.259 13.902 1.00 98.81 249 THR A C 1
ATOM 1930 O O . THR A 1 249 ? -8.208 -5.912 14.266 1.00 98.81 249 THR A O 1
ATOM 1933 N N . GLY A 1 250 ? -6.546 -4.482 14.747 1.00 98.81 250 GLY A N 1
ATOM 1934 C CA . GLY A 1 250 ? -6.956 -4.262 16.133 1.00 98.81 250 GLY A CA 1
ATOM 1935 C C . GLY A 1 250 ? -8.362 -3.669 16.227 1.00 98.81 250 GLY A C 1
ATOM 1936 O O . GLY A 1 250 ? -9.198 -4.190 16.962 1.00 98.81 250 GLY A O 1
ATOM 1937 N N . LEU A 1 251 ? -8.655 -2.637 15.432 1.00 98.88 251 LEU A N 1
ATOM 1938 C CA . LEU A 1 251 ? -9.978 -2.007 15.377 1.00 98.88 251 LEU A CA 1
ATOM 1939 C C . LEU A 1 251 ? -11.050 -2.953 14.810 1.00 98.88 251 LEU A C 1
ATOM 1941 O O . LEU A 1 251 ? -12.132 -3.064 15.384 1.00 98.88 251 LEU A O 1
ATOM 1945 N N . LEU A 1 252 ? -10.746 -3.695 13.739 1.00 98.75 252 LEU A N 1
ATOM 1946 C CA . LEU A 1 252 ? -11.656 -4.711 13.189 1.00 98.75 252 LEU A CA 1
ATOM 1947 C C . LEU A 1 252 ? -11.956 -5.829 14.199 1.00 98.75 252 LEU A C 1
ATOM 1949 O O . LEU A 1 252 ? -13.089 -6.302 14.280 1.00 98.75 252 LEU A O 1
ATOM 1953 N N . SER A 1 253 ? -10.966 -6.229 15.000 1.00 98.56 253 SER A N 1
ATOM 1954 C CA . SER A 1 253 ? -11.151 -7.201 16.079 1.00 98.56 253 SER A CA 1
ATOM 1955 C C . SER A 1 253 ? -12.065 -6.657 17.180 1.00 98.56 253 SER A C 1
ATOM 1957 O O . SER A 1 253 ? -12.926 -7.391 17.662 1.00 98.56 253 SER A O 1
ATOM 1959 N N . ILE A 1 254 ? -11.937 -5.376 17.554 1.00 98.56 254 ILE A N 1
ATOM 1960 C CA . ILE A 1 254 ? -12.871 -4.738 18.497 1.00 98.56 254 ILE A CA 1
ATOM 1961 C C . ILE A 1 254 ? -14.291 -4.805 17.937 1.00 98.56 254 ILE A C 1
ATOM 1963 O O . ILE A 1 254 ? -15.202 -5.237 18.648 1.00 98.56 254 ILE A O 1
ATOM 1967 N N . TRP A 1 255 ? -14.471 -4.450 16.660 1.00 98.44 255 TRP A N 1
ATOM 1968 C CA . TRP A 1 255 ? -15.778 -4.534 16.016 1.00 98.44 255 TRP A CA 1
ATOM 1969 C C . TRP A 1 255 ? -16.323 -5.959 16.070 1.00 98.44 255 TRP A C 1
ATOM 1971 O O . TRP A 1 255 ? -17.421 -6.153 16.580 1.00 98.44 255 TRP A O 1
ATOM 1981 N N . ASP A 1 256 ? -15.582 -6.984 15.631 1.00 98.12 256 ASP A N 1
ATOM 1982 C CA . ASP A 1 256 ? -16.108 -8.358 15.648 1.00 98.12 256 ASP A CA 1
ATOM 1983 C C . ASP A 1 256 ? -16.554 -8.797 17.051 1.00 98.12 256 ASP A C 1
ATOM 1985 O O . ASP A 1 256 ? -17.596 -9.449 17.216 1.00 98.12 256 ASP A O 1
ATOM 1989 N N . MET A 1 257 ? -15.788 -8.407 18.067 1.00 97.38 257 MET A N 1
ATOM 1990 C CA . MET A 1 257 ? -16.065 -8.729 19.461 1.00 97.38 257 MET A CA 1
ATOM 1991 C C . MET A 1 257 ? -17.292 -7.988 20.011 1.00 97.38 257 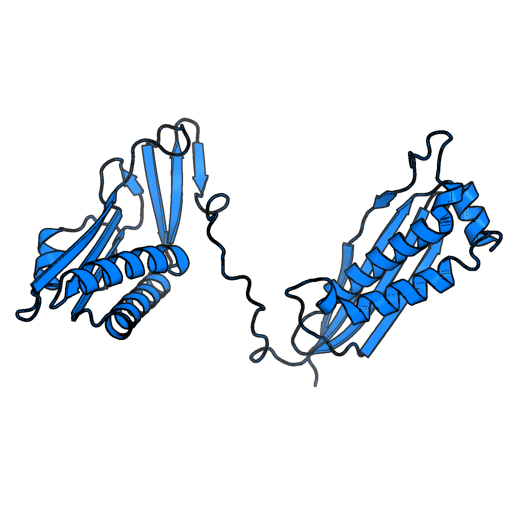MET A C 1
ATOM 1993 O O . MET A 1 257 ? -17.983 -8.538 20.867 1.00 97.38 257 MET A O 1
ATOM 1997 N N . ALA A 1 258 ? -17.599 -6.795 19.499 1.00 96.31 258 ALA A N 1
ATOM 1998 C CA . ALA A 1 258 ? -18.689 -5.937 19.964 1.00 96.31 258 ALA A CA 1
ATOM 1999 C C . ALA A 1 258 ? -19.909 -5.873 19.022 1.00 96.31 258 ALA A C 1
ATOM 2001 O O . ALA A 1 258 ? -20.947 -5.347 19.408 1.00 96.31 258 ALA A O 1
ATOM 2002 N N . LYS A 1 259 ? -19.848 -6.463 17.820 1.00 95.56 259 LYS A N 1
ATOM 2003 C CA . LYS A 1 259 ? -20.847 -6.291 16.743 1.00 95.56 259 LYS A CA 1
ATOM 2004 C C . LYS A 1 259 ? -22.291 -6.634 17.105 1.00 95.56 259 LYS A C 1
ATOM 2006 O O . LYS A 1 259 ? -23.196 -6.292 16.366 1.00 95.56 259 LYS A O 1
ATOM 2011 N N . TYR A 1 260 ? -22.519 -7.387 18.176 1.00 95.38 260 TYR A N 1
ATOM 2012 C CA . TYR A 1 260 ? -23.868 -7.731 18.630 1.00 95.38 260 TYR A CA 1
ATOM 2013 C C . TYR A 1 260 ? -24.509 -6.635 19.493 1.00 95.38 260 TYR A C 1
ATOM 2015 O O . TYR A 1 260 ? -25.721 -6.666 19.664 1.00 95.38 260 TYR A O 1
ATOM 2023 N N . LEU A 1 261 ? -23.711 -5.714 20.043 1.00 95.75 261 LEU A N 1
ATOM 2024 C CA . LEU A 1 261 ? -24.168 -4.531 20.780 1.00 95.75 261 LEU A CA 1
ATOM 2025 C C . LEU A 1 261 ? -24.384 -3.331 19.848 1.00 95.75 261 LEU A C 1
ATOM 2027 O O . LEU A 1 261 ? -25.185 -2.462 20.150 1.00 95.75 261 LEU A O 1
ATOM 2031 N N . GLU A 1 262 ? -23.703 -3.321 18.700 1.00 97.00 262 GLU A N 1
ATOM 2032 C CA . GLU A 1 262 ? -23.747 -2.225 17.721 1.00 97.00 262 GLU A CA 1
ATOM 2033 C C . GLU A 1 262 ? -24.830 -2.372 16.643 1.00 97.00 262 GLU A C 1
ATOM 2035 O O . GLU A 1 262 ? -24.963 -1.502 15.785 1.00 97.00 262 GLU A O 1
ATOM 2040 N N . LYS A 1 263 ? -25.549 -3.500 16.623 1.00 95.69 263 LYS A N 1
ATOM 2041 C CA . LYS A 1 263 ? -26.593 -3.758 15.627 1.00 95.69 263 LYS A CA 1
ATOM 2042 C C . LYS A 1 263 ? -27.908 -3.115 16.032 1.00 95.69 263 LYS A C 1
ATOM 2044 O O . LYS A 1 263 ? -28.351 -3.297 17.164 1.00 95.69 263 LYS A O 1
ATOM 2049 N N . ASP A 1 264 ? -28.577 -2.482 15.079 1.00 94.56 264 ASP A N 1
ATOM 2050 C CA . ASP A 1 264 ? -29.980 -2.100 15.233 1.00 94.56 264 ASP A CA 1
ATOM 2051 C C . ASP A 1 264 ? -30.941 -3.289 15.004 1.00 94.56 264 ASP A C 1
ATOM 2053 O O . ASP A 1 264 ? -30.528 -4.436 14.789 1.00 94.56 264 ASP A O 1
ATOM 2057 N N . SER A 1 265 ? -32.250 -3.024 15.054 1.00 94.19 265 SER A N 1
ATOM 2058 C CA . SER A 1 265 ? -33.299 -4.032 14.839 1.00 94.19 265 SER A CA 1
ATOM 2059 C C . SER A 1 265 ? -33.302 -4.650 13.436 1.00 94.19 265 SER A C 1
ATOM 2061 O O . SER A 1 265 ? -33.840 -5.742 13.265 1.00 94.19 265 SER A O 1
ATOM 2063 N N . GLU A 1 266 ? -32.707 -3.983 12.446 1.00 96.06 266 GLU A N 1
ATOM 2064 C CA . GLU A 1 266 ? -32.563 -4.464 11.066 1.00 96.06 266 GLU A CA 1
ATOM 2065 C C . GLU A 1 266 ? -31.201 -5.146 10.827 1.00 96.06 266 GLU A C 1
ATOM 2067 O O . GLU A 1 266 ? -30.900 -5.612 9.724 1.00 96.06 266 GLU A O 1
ATOM 2072 N N . GLY A 1 267 ? -30.367 -5.234 11.869 1.00 94.88 267 GLY A N 1
ATOM 2073 C CA . GLY A 1 267 ? -29.035 -5.823 11.818 1.00 94.88 267 GLY A CA 1
ATOM 2074 C C . GLY A 1 267 ? -27.976 -4.935 11.160 1.00 94.88 267 GLY A C 1
ATOM 2075 O O . GLY A 1 267 ? -26.915 -5.462 10.807 1.00 94.88 267 GLY A O 1
ATOM 2076 N N . GLN A 1 268 ? -28.247 -3.636 11.000 1.00 97.31 268 GLN A N 1
ATOM 2077 C CA . GLN A 1 268 ? -27.325 -2.642 10.446 1.00 97.31 268 GLN A CA 1
ATOM 2078 C C . GLN A 1 268 ? -26.458 -2.005 11.539 1.00 97.31 268 GLN A C 1
ATOM 2080 O O . GLN A 1 268 ? -26.695 -2.200 12.728 1.00 97.31 268 GLN A O 1
ATOM 2085 N N . TYR A 1 269 ? -25.439 -1.245 11.125 1.00 97.75 269 TYR A N 1
ATOM 2086 C CA . TYR A 1 269 ? -24.489 -0.562 12.009 1.00 97.75 269 TYR A CA 1
ATOM 2087 C C . TYR A 1 269 ? -24.532 0.957 11.771 1.00 97.75 269 TYR A C 1
ATOM 2089 O O . TYR A 1 269 ? -23.694 1.481 11.037 1.00 97.75 269 TYR A O 1
ATOM 2097 N N . PRO A 1 270 ? -25.511 1.684 12.336 1.00 95.81 270 PRO A N 1
ATOM 2098 C CA . PRO A 1 270 ? -25.687 3.112 12.056 1.00 95.81 270 PRO A CA 1
ATOM 2099 C C . PRO A 1 270 ? -24.586 3.997 12.664 1.00 95.81 270 PRO A C 1
ATOM 2101 O O . PRO A 1 270 ? -24.323 5.083 12.149 1.00 95.81 270 PRO A O 1
ATOM 2104 N N . ILE A 1 271 ? -23.945 3.548 13.751 1.00 96.38 271 ILE A N 1
ATOM 2105 C CA . ILE A 1 271 ? -22.902 4.303 14.465 1.00 96.38 271 ILE A CA 1
ATOM 2106 C C . ILE A 1 271 ? -21.511 3.727 14.209 1.00 96.38 271 ILE A C 1
ATOM 2108 O O . ILE A 1 271 ? -20.583 4.497 13.924 1.00 96.38 271 ILE A O 1
ATOM 2112 N N . ALA A 1 272 ? -21.374 2.400 14.323 1.00 97.94 272 ALA A N 1
ATOM 2113 C CA . ALA A 1 272 ? -20.081 1.736 14.298 1.00 97.94 272 ALA A CA 1
ATOM 2114 C C . ALA A 1 272 ? -19.316 2.022 13.003 1.00 97.94 272 ALA A C 1
ATOM 2116 O O . ALA A 1 272 ? -19.808 1.763 11.904 1.00 97.94 272 ALA A O 1
ATOM 2117 N N . ARG A 1 273 ? -18.097 2.553 13.132 1.00 98.56 273 ARG A N 1
ATOM 2118 C CA . ARG A 1 273 ? -17.211 2.851 11.996 1.00 98.56 273 ARG A CA 1
ATOM 2119 C C . ARG A 1 273 ? -15.764 3.009 12.443 1.00 98.56 273 ARG A C 1
ATOM 2121 O O . ARG A 1 273 ? -15.497 3.413 13.573 1.00 98.56 273 ARG A O 1
ATOM 2128 N N . LEU A 1 274 ? -14.835 2.704 11.539 1.00 98.62 274 LEU A N 1
ATOM 2129 C CA . LEU A 1 274 ? -13.412 3.001 11.708 1.00 98.62 274 LEU A CA 1
ATOM 2130 C C . LEU A 1 274 ? -13.116 4.386 11.132 1.00 98.62 274 LEU A C 1
ATOM 2132 O O . LEU A 1 274 ? -13.563 4.700 10.031 1.00 98.62 274 LEU A O 1
ATOM 2136 N N . GLU A 1 275 ? -12.316 5.181 11.833 1.00 98.06 275 GLU A N 1
ATOM 2137 C CA . GLU A 1 275 ? -11.914 6.518 11.394 1.00 98.06 275 GLU A CA 1
ATOM 2138 C C . GLU A 1 275 ? -10.436 6.794 11.694 1.00 98.06 275 GLU A C 1
ATOM 2140 O O . GLU A 1 275 ? -9.816 6.184 12.567 1.00 98.06 275 GLU A O 1
ATOM 2145 N N . GLY A 1 276 ? -9.862 7.747 10.957 1.00 97.62 276 GLY A N 1
ATOM 2146 C CA . GLY A 1 276 ? -8.602 8.388 11.332 1.00 97.62 276 GLY A CA 1
ATOM 2147 C C . GLY A 1 276 ? -7.358 7.496 11.336 1.00 97.62 276 GLY A C 1
ATOM 2148 O O . GLY A 1 276 ? -6.383 7.877 11.979 1.00 97.62 276 GLY A O 1
ATOM 2149 N N . VAL A 1 277 ? -7.365 6.351 10.638 1.00 98.69 277 VAL A N 1
ATOM 2150 C CA . VAL A 1 277 ? -6.191 5.467 10.540 1.00 98.69 277 VAL A CA 1
ATOM 2151 C C . VAL A 1 277 ? -5.048 6.192 9.824 1.00 98.69 277 VAL A C 1
ATOM 2153 O O . VAL A 1 277 ? -5.154 6.511 8.640 1.00 98.69 277 VAL A O 1
ATOM 2156 N N . ARG A 1 278 ? -3.952 6.466 10.538 1.00 98.69 278 ARG A N 1
ATOM 2157 C CA . ARG A 1 278 ? -2.804 7.224 10.017 1.00 98.69 278 ARG A CA 1
ATOM 2158 C C . ARG A 1 278 ? -1.495 6.867 10.710 1.00 98.69 278 ARG A C 1
ATOM 2160 O O . ARG A 1 278 ? -1.477 6.394 11.844 1.00 98.69 278 ARG A O 1
ATOM 2167 N N . VAL A 1 279 ? -0.382 7.184 10.053 1.00 98.62 279 VAL A N 1
ATOM 2168 C CA . VAL A 1 279 ? 0.944 7.197 10.685 1.00 98.62 279 VAL A CA 1
ATOM 2169 C C . VAL A 1 279 ? 1.097 8.494 11.480 1.00 98.62 279 VAL A C 1
ATOM 2171 O O . VAL A 1 279 ? 1.010 9.582 10.920 1.00 98.62 279 VAL A O 1
ATOM 2174 N N . VAL A 1 280 ? 1.348 8.376 12.781 1.00 98.12 280 VAL A N 1
ATOM 2175 C CA . VAL A 1 280 ? 1.615 9.504 13.690 1.00 98.12 280 VAL A CA 1
ATOM 2176 C C . VAL A 1 280 ? 3.075 9.927 13.605 1.00 98.12 280 VAL A C 1
ATOM 2178 O O . VAL A 1 280 ? 3.400 11.111 13.647 1.00 98.12 280 VAL A O 1
ATOM 2181 N N . ARG A 1 281 ? 3.981 8.948 13.520 1.00 97.38 281 ARG A N 1
ATOM 2182 C CA . ARG A 1 281 ? 5.425 9.186 13.518 1.00 97.38 281 ARG A CA 1
ATOM 2183 C C . ARG A 1 281 ? 6.149 8.070 12.778 1.00 97.38 281 ARG A C 1
ATOM 2185 O O . ARG A 1 281 ? 5.814 6.897 12.928 1.00 97.38 281 ARG A O 1
ATOM 2192 N N . LYS A 1 282 ? 7.178 8.434 12.015 1.00 97.44 282 LYS A N 1
ATOM 2193 C CA . LYS A 1 282 ? 8.106 7.505 11.363 1.00 97.44 282 LYS A CA 1
ATOM 2194 C C . LYS A 1 282 ? 9.533 7.990 11.581 1.00 97.44 282 LYS A C 1
ATOM 2196 O O . LYS A 1 282 ? 9.820 9.166 11.387 1.00 97.44 282 LYS A O 1
ATOM 2201 N N . GLU A 1 283 ? 10.420 7.079 11.952 1.00 96.56 283 GLU A N 1
ATOM 2202 C CA . GLU A 1 283 ? 11.840 7.356 12.151 1.00 96.56 283 GLU A CA 1
ATOM 2203 C C . GLU A 1 283 ? 12.710 6.353 11.403 1.00 96.56 283 G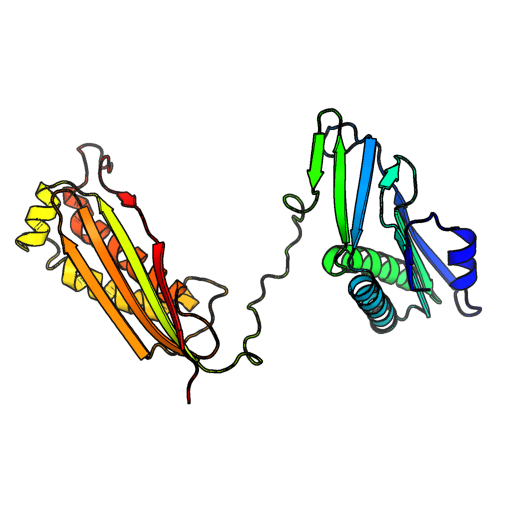LU A C 1
ATOM 2205 O O . GLU A 1 283 ? 12.449 5.146 11.396 1.00 96.56 283 GLU A O 1
ATOM 2210 N N . LYS A 1 284 ? 13.795 6.874 10.830 1.00 95.50 284 LYS A N 1
ATOM 2211 C CA . LYS A 1 284 ? 14.942 6.114 10.343 1.00 95.50 284 LYS A CA 1
ATOM 2212 C C . LYS A 1 284 ? 16.164 6.620 11.102 1.00 95.50 284 LYS A C 1
ATOM 2214 O O . LYS A 1 284 ? 16.489 7.797 10.993 1.00 95.50 284 LYS A O 1
ATOM 2219 N N . VAL A 1 285 ? 16.829 5.742 11.842 1.00 94.19 285 VAL A N 1
ATOM 2220 C CA . VAL A 1 285 ? 18.071 6.051 12.559 1.00 94.19 285 VAL A CA 1
ATOM 2221 C C . VAL A 1 285 ? 19.183 5.183 11.984 1.00 94.19 285 VAL A C 1
ATOM 2223 O O . VAL A 1 285 ? 19.040 3.963 11.885 1.00 94.19 285 VAL A O 1
ATOM 2226 N N . GLU A 1 286 ? 20.271 5.815 11.558 1.00 90.12 286 GLU A N 1
ATOM 2227 C CA . GLU A 1 286 ? 21.457 5.111 11.074 1.00 90.12 286 GLU A CA 1
ATOM 2228 C C . GLU A 1 286 ? 22.122 4.347 12.218 1.00 90.12 286 GLU A C 1
ATOM 2230 O O . GLU A 1 286 ? 22.167 4.805 13.362 1.00 90.12 286 GLU A O 1
ATOM 2235 N N . LEU A 1 287 ? 22.590 3.143 11.911 1.00 83.00 287 LEU A N 1
ATOM 2236 C CA . LEU A 1 287 ? 23.305 2.314 12.869 1.00 83.00 287 LEU A CA 1
ATOM 2237 C C . LEU A 1 287 ? 24.765 2.761 12.873 1.00 83.00 287 LEU A C 1
ATOM 2239 O O . LEU A 1 287 ? 25.335 2.989 11.808 1.00 83.00 287 LEU A O 1
ATOM 2243 N N . LYS A 1 288 ? 25.328 2.915 14.070 1.00 70.94 288 LYS A N 1
ATOM 2244 C CA . LYS A 1 288 ? 26.758 3.169 14.254 1.00 70.94 288 LYS A CA 1
ATOM 2245 C C . LYS A 1 288 ? 27.562 1.887 14.106 1.00 70.94 288 LYS A C 1
ATOM 2247 O O . LYS A 1 288 ? 27.013 0.823 14.473 1.00 70.94 288 LYS A O 1
#

Sequence (288 aa):
MIEVIAGDFSIDDVVAKTRKPEMGAIVIFLGTVRNTSRGNVVEKLEFEADDSLAVSNLHKIRDEAIQRFGVTDVSIIHRTGKIEVGQNIVIIAVGAAHRDEAFKGCRYAIERLKETVPIWKEEYVEGGSYWVGEIETQERSEVRMVDISEKQLSLRKSKAEGEIVLHSETIDAIRTNSTKKGNVLSVSKIAAIMAAKKTSEIIPLCHQVPLSSVSVSFELFEDRIRCTCDVTAQYFTGVEMEALVGVTTGLLSIWDMAKYLEKDSEGQYPIARLEGVRVVRKEKVELK

Secondary structure (DSSP, 8-state):
-EEEESS---HHHHHHHH--TT-SEEEEEEEE--SEETTEEEEEEEEEE-HHHHHHHHHHHHHHHHHHH--SEEEEEEE-EEEETT-EEEEEEEEESSHHHHHHHHHHHHHHHHHHS-EEEEEEETTEEEEETSS---S-----PPP-TTSPPEEEEEEEEEEEE--HHHHHHHHTT--TTS-HHHHHHHHHHHHHHTHHHHSTT-----EEEEEEEEEE-SSEEEEEEEEEEEESS--HHHHHHHHHHHHHHHHHHHTTTS--TTS--SS-EEEEEEEEEEEEEE--